Protein AF-A0A9Q9AHB5-F1 (afdb_monomer_lite)

Sequence (328 aa):
MQQDSLGSSSFWYQYLRTAPRYGHGHHPENLTVADDITMAKAKGTSIETEFNELRGQREEEWTTGISMLRSFGWDVSTYTMEQYLWARTVLECRSFYSSTLAKAINDINVDYQYLVDPIGPLDNMDLILFPVLEFRNCDNRAIATYTPRKSSFTLTLDGSLEPGQEIRFSYSVDETDMTHFPNRQALVEYGFAMQTPDCIEVPLPISDAQYPAFHSSQVYFGNPYETSANQAQKAVSIRLCSHREGFPSMDAPFQLFHRDLVARVAFEVASPCEKARLRTDPVVRRNNQCFDATIARLREICTSTLNRLRADDAIDSKIDNRAQLYIS

Foldseek 3Di:
DVLVVCAPVRPCNVLVVPADDDPPVPHLCLFAQNDPVVLVVCPLAVLVVLNVVSVVVLVVCVVVVVVVCVVVVHDCVVPDSSVSSNVVLCQQLQWDFLLLCVLVLVLDDPVCSCQNDPPDASVPHDTDHDRPRRPAAADLPWDWDWDDHNPDIDIDTPDDDDPPDGDHAHPDQDPQNSRDDEQSCCCNNGNDGDPDHQKHKGFFPDDPPVPPPPVDDDPDPPRSRDDPVVVVRLLGIFIDGPDDPDDPDDDPLCSRHDPNVLLVLLCVQDDPVRVVVCNVPVPPDDDPNSVVSSSVVVVVRVVVSVVSVVVVVVVVVVVVVVVVVVVD

Radius of gyration: 23.09 Å; chains: 1; bounding box: 60×53×65 Å

pLDDT: mean 71.76, std 16.28, range [28.95, 97.44]

Organism: NCBI:txid215465

InterPro domains:
  IPR046341 SET domain superfamily [SSF82199] (5-194)
  IPR050600 SETD3/SETD6 methyltransferase [PTHR13271] (1-228)

Secondary structure (DSSP, 8-state):
-HHHHTGGGSTTHHHHTTSPPTTSSS-GGGGTS--HHHHHHHTTSHHHHHHHHHHHHHHHHHHHHHHHHHHTT---TT--HHHHHHHHHHHHHH-EEGGGGGGGGGGS-GGGGGGTS-SS-GGGPPEE--TTTTS-EE-TT--EEEEEETTEEEEEESS---TTPPPEE---S-SSSTT---HHHHHHHHS---SS-SEEEEE----GGG-TTSS-S--S---TTS-HHHHHHHTTEEEEES------S--TTTTTB-HHHHHHHHHHH--HHHHHHHHH-TTSPPPHHHHHHHHHHHHHHHHHHHHHHHHHHHHHHHHHHHHTTS--

Structure (mmCIF, N/CA/C/O backbone):
data_AF-A0A9Q9AHB5-F1
#
_entry.id   AF-A0A9Q9AHB5-F1
#
loop_
_atom_site.group_PDB
_atom_site.id
_atom_site.type_symbol
_atom_site.label_atom_id
_atom_site.label_alt_id
_atom_site.label_comp_id
_atom_site.label_asym_id
_atom_site.label_entity_id
_atom_site.label_seq_id
_atom_site.pdbx_PDB_ins_code
_atom_site.Cartn_x
_atom_site.Cartn_y
_atom_site.Cartn_z
_atom_site.occupancy
_atom_site.B_iso_or_equiv
_atom_site.auth_seq_id
_atom_site.auth_comp_id
_atom_site.auth_asym_id
_atom_site.auth_atom_id
_atom_site.pdbx_PDB_model_num
ATOM 1 N N . MET A 1 1 ? -7.005 5.762 15.991 1.00 81.44 1 MET A N 1
ATOM 2 C CA . MET A 1 1 ? -6.523 6.361 17.257 1.00 81.44 1 MET A CA 1
ATOM 3 C C . MET A 1 1 ? -7.654 6.680 18.226 1.00 81.44 1 MET A C 1
ATOM 5 O O . MET A 1 1 ? -7.817 5.927 19.169 1.00 81.44 1 MET A O 1
ATOM 9 N N . GLN A 1 2 ? -8.478 7.714 17.991 1.00 85.94 2 GLN A N 1
ATOM 10 C CA . GLN A 1 2 ? -9.507 8.152 18.953 1.00 85.94 2 GLN A CA 1
ATOM 11 C C . GLN A 1 2 ? -10.420 7.016 19.444 1.00 85.94 2 GLN A C 1
ATOM 13 O O . GLN A 1 2 ? -10.651 6.881 20.640 1.00 85.94 2 GLN A O 1
ATOM 18 N N . GLN A 1 3 ? -10.909 6.175 18.528 1.00 88.44 3 GLN A N 1
ATOM 19 C CA . GLN A 1 3 ? -11.804 5.066 18.873 1.00 88.44 3 GLN A CA 1
ATOM 20 C C . GLN A 1 3 ? -11.157 4.014 19.788 1.00 88.44 3 GLN A C 1
ATOM 22 O O . GLN A 1 3 ? -11.878 3.368 20.541 1.00 88.44 3 GLN A O 1
ATOM 27 N N . ASP A 1 4 ? -9.831 3.850 19.748 1.00 83.69 4 ASP A N 1
ATOM 28 C CA . ASP A 1 4 ? -9.095 2.963 20.661 1.00 83.69 4 ASP A CA 1
ATOM 29 C C . ASP A 1 4 ? -8.891 3.638 22.026 1.00 83.69 4 ASP A C 1
ATOM 31 O O . ASP A 1 4 ? -9.157 3.027 23.060 1.00 83.69 4 ASP A O 1
ATOM 35 N N . SER A 1 5 ? -8.568 4.939 22.039 1.00 85.19 5 SER A N 1
ATOM 36 C CA . SER A 1 5 ? -8.422 5.737 23.268 1.00 85.19 5 SER A CA 1
ATOM 37 C C . SER A 1 5 ? -9.701 5.803 24.113 1.00 85.19 5 SER A C 1
ATOM 39 O O . SER A 1 5 ? -9.629 5.949 25.330 1.00 85.19 5 SER A O 1
ATOM 41 N N . LEU A 1 6 ? -10.878 5.675 23.490 1.00 88.56 6 LEU A N 1
ATOM 42 C CA . LEU A 1 6 ? -12.165 5.614 24.193 1.00 88.56 6 LEU A CA 1
ATOM 43 C C . LEU A 1 6 ? -12.364 4.314 24.996 1.00 88.56 6 LEU A C 1
ATOM 45 O O . LEU A 1 6 ? -13.275 4.245 25.826 1.00 88.56 6 LEU A O 1
ATOM 49 N N . GLY A 1 7 ? -11.547 3.280 24.768 1.00 89.38 7 GLY A N 1
ATOM 50 C CA . GLY A 1 7 ? -11.636 2.010 25.482 1.00 89.38 7 GLY A CA 1
ATOM 51 C C . GLY A 1 7 ? -13.038 1.402 25.409 1.00 89.38 7 GLY A C 1
ATOM 52 O O . GLY A 1 7 ? -13.680 1.421 24.359 1.00 89.38 7 GLY A O 1
ATOM 53 N N . SER A 1 8 ? -13.541 0.883 26.533 1.00 94.38 8 SER A N 1
ATOM 54 C CA . SER A 1 8 ? -14.856 0.224 26.604 1.00 94.38 8 SER A CA 1
ATOM 55 C C . SER A 1 8 ? -16.049 1.134 26.300 1.00 94.38 8 SER A C 1
ATOM 57 O O . SER A 1 8 ? -17.154 0.630 26.126 1.00 94.38 8 SER A O 1
ATOM 59 N N . SER A 1 9 ? -15.843 2.451 26.232 1.00 95.00 9 SER A N 1
ATOM 60 C CA . SER A 1 9 ? -16.870 3.421 25.833 1.00 95.00 9 SER A CA 1
ATOM 61 C C . SER A 1 9 ? -17.010 3.545 24.313 1.00 95.00 9 SER A C 1
ATOM 63 O O . SER A 1 9 ? -17.958 4.158 23.830 1.00 95.00 9 SER A O 1
ATOM 65 N N . SER A 1 10 ? -16.070 2.989 23.546 1.00 93.50 10 SER A N 1
ATOM 66 C CA . SER A 1 10 ? -16.136 2.957 22.088 1.00 93.50 10 SER A CA 1
ATOM 67 C C . SER A 1 10 ? -17.200 1.974 21.613 1.00 93.50 10 SER A C 1
ATOM 69 O O . SER A 1 10 ? -17.203 0.809 22.014 1.00 93.50 10 SER A O 1
ATOM 71 N N . PHE A 1 11 ? -18.048 2.405 20.678 1.00 94.56 11 PHE A N 1
ATOM 72 C CA . PHE A 1 11 ? -18.947 1.494 19.963 1.00 94.56 11 PHE A CA 1
ATOM 73 C C . PHE A 1 11 ? -18.162 0.358 19.280 1.00 94.56 11 PHE A C 1
ATOM 75 O O . PHE A 1 11 ? -18.586 -0.796 19.282 1.00 94.56 11 PHE A O 1
ATOM 82 N N . TRP A 1 12 ? -16.963 0.667 18.776 1.00 92.88 12 TRP A N 1
ATOM 83 C CA . TRP A 1 12 ? -16.084 -0.273 18.081 1.00 92.88 12 TRP A CA 1
ATOM 84 C C . TRP A 1 12 ? -15.142 -1.044 19.010 1.00 92.88 12 TRP A C 1
ATOM 86 O O . TRP A 1 12 ? -14.260 -1.750 18.525 1.00 92.88 12 TRP A O 1
ATOM 96 N N . TYR A 1 13 ? -15.306 -0.947 20.335 1.00 92.06 13 TYR A N 1
ATOM 97 C CA . TYR A 1 13 ? -14.354 -1.509 21.297 1.00 92.06 13 TYR A CA 1
ATOM 98 C C . TYR A 1 13 ? -14.055 -2.992 21.055 1.00 92.06 13 TYR A C 1
ATOM 100 O O . TYR A 1 13 ? -12.894 -3.395 21.037 1.00 92.06 13 TYR A O 1
ATOM 108 N N . GLN A 1 14 ? -15.086 -3.813 20.827 1.00 92.31 14 GLN A N 1
ATOM 109 C CA . GLN A 1 14 ? -14.887 -5.251 20.615 1.00 92.31 14 GLN A CA 1
ATOM 110 C C . GLN A 1 14 ? -14.129 -5.545 19.320 1.00 92.31 14 GLN A C 1
ATOM 112 O O . GLN A 1 14 ? -13.259 -6.409 19.314 1.00 92.31 14 GLN A O 1
ATOM 117 N N . TYR A 1 15 ? -14.405 -4.791 18.256 1.00 90.81 15 TYR A N 1
ATOM 118 C CA . TYR A 1 15 ? -13.670 -4.905 17.001 1.00 90.81 15 TYR A CA 1
ATOM 119 C C . TYR A 1 15 ? -12.199 -4.510 17.188 1.00 90.81 15 TYR A C 1
ATOM 121 O O . TYR A 1 15 ? -11.301 -5.290 16.885 1.00 90.81 15 TYR A O 1
ATOM 129 N N . LEU A 1 16 ? -11.926 -3.354 17.791 1.00 88.88 16 LEU A N 1
ATOM 130 C CA . LEU A 1 16 ? -10.554 -2.866 17.974 1.00 88.88 16 LEU A CA 1
ATOM 131 C C . LEU A 1 16 ? -9.691 -3.800 18.831 1.00 88.88 16 LEU A C 1
ATOM 133 O O . LEU A 1 16 ? -8.482 -3.878 18.639 1.00 88.88 16 LEU A O 1
ATOM 137 N N . ARG A 1 17 ? -10.299 -4.577 19.735 1.00 88.25 17 ARG A N 1
ATOM 138 C CA . ARG A 1 17 ? -9.588 -5.603 20.514 1.00 88.25 17 ARG A CA 1
ATOM 139 C C . ARG A 1 17 ? -9.064 -6.777 19.692 1.00 88.25 17 ARG A C 1
ATOM 141 O O . ARG A 1 17 ? -8.192 -7.486 20.188 1.00 88.25 17 ARG A O 1
ATOM 148 N N . THR A 1 18 ? -9.610 -6.990 18.502 1.00 86.94 18 THR A N 1
ATOM 149 C CA . THR A 1 18 ? -9.202 -8.059 17.581 1.00 86.94 18 THR A CA 1
ATOM 150 C C . THR A 1 18 ? -8.167 -7.592 16.556 1.00 86.94 18 THR A C 1
ATOM 152 O O . THR A 1 18 ? -7.560 -8.419 15.878 1.00 86.94 18 THR A O 1
ATOM 155 N N . ALA A 1 19 ? -7.923 -6.280 16.458 1.00 84.06 19 ALA A N 1
ATOM 156 C CA . ALA A 1 19 ? -6.807 -5.760 15.682 1.00 84.06 19 ALA A CA 1
ATOM 157 C C . ALA A 1 19 ? -5.461 -6.157 16.330 1.00 84.06 19 ALA A C 1
ATOM 159 O O . ALA A 1 19 ? -5.389 -6.319 17.555 1.00 84.06 19 ALA A O 1
ATOM 160 N N . PRO A 1 20 ? -4.384 -6.296 15.533 1.00 79.12 20 PRO A N 1
ATOM 161 C CA . PRO A 1 20 ? -3.036 -6.512 16.050 1.00 79.12 20 PRO A CA 1
ATOM 162 C C . PRO A 1 20 ? -2.697 -5.427 17.076 1.00 79.12 20 PRO A C 1
ATOM 164 O O . PRO A 1 20 ? -3.022 -4.263 16.858 1.00 79.12 20 PRO A O 1
ATOM 167 N N . ARG A 1 21 ? -2.097 -5.789 18.213 1.00 72.31 21 ARG A N 1
ATOM 168 C CA . ARG A 1 21 ? -1.794 -4.839 19.297 1.00 72.31 21 ARG A CA 1
ATOM 169 C C . ARG A 1 21 ? -0.395 -4.258 19.156 1.00 72.31 21 ARG A C 1
ATOM 171 O O . ARG A 1 21 ? 0.535 -4.979 18.814 1.00 72.31 21 ARG A O 1
ATOM 178 N N . TYR A 1 22 ? -0.249 -2.983 19.512 1.00 66.12 22 TYR A N 1
ATOM 179 C CA . TYR A 1 22 ? 1.061 -2.365 19.695 1.00 66.12 22 TYR A CA 1
ATOM 180 C C . TYR A 1 22 ? 1.771 -2.902 20.948 1.00 66.12 22 TYR A C 1
ATOM 182 O O . TYR A 1 22 ? 1.118 -3.249 21.932 1.00 66.12 22 TYR A O 1
ATOM 190 N N . GLY A 1 23 ? 3.101 -3.043 20.886 1.00 51.47 23 GLY A N 1
ATOM 191 C CA . GLY A 1 23 ? 3.951 -3.388 22.036 1.00 51.47 23 GLY A CA 1
ATOM 192 C C . GLY A 1 23 ? 4.068 -4.868 22.449 1.00 51.47 23 GLY A C 1
ATOM 193 O O . GLY A 1 23 ? 4.773 -5.158 23.413 1.00 51.47 23 GLY A O 1
ATOM 194 N N . HIS A 1 24 ? 3.443 -5.831 21.757 1.00 49.94 24 HIS A N 1
ATOM 195 C CA . HIS A 1 24 ? 3.507 -7.262 22.125 1.00 49.94 24 HIS A CA 1
ATOM 196 C C . HIS A 1 24 ? 4.451 -8.102 21.247 1.00 49.94 24 HIS A C 1
ATOM 198 O O . HIS A 1 24 ? 4.054 -9.147 20.738 1.00 49.94 24 HIS A O 1
ATOM 204 N N . GLY A 1 25 ? 5.699 -7.653 21.050 1.00 42.56 25 GLY A N 1
ATOM 205 C CA . GLY A 1 25 ? 6.769 -8.415 20.369 1.00 42.56 25 GLY A CA 1
ATOM 206 C C . GLY A 1 25 ? 6.549 -8.697 18.873 1.00 42.56 25 GLY A C 1
ATOM 207 O O . GLY A 1 25 ? 7.468 -9.103 18.172 1.00 42.56 25 GLY A O 1
ATOM 208 N N . HIS A 1 26 ? 5.345 -8.434 18.378 1.00 44.09 26 HIS A N 1
ATOM 209 C CA . HIS A 1 26 ? 4.973 -8.336 16.979 1.00 44.09 26 HIS A CA 1
ATOM 210 C C . HIS A 1 26 ? 4.725 -6.856 16.710 1.00 44.09 26 HIS A C 1
ATOM 212 O O . HIS A 1 26 ? 3.619 -6.351 16.881 1.00 44.09 26 HIS A O 1
ATOM 218 N N . HIS A 1 27 ? 5.811 -6.145 16.432 1.00 46.53 27 HIS A N 1
ATOM 219 C CA . HIS A 1 27 ? 5.840 -4.714 16.168 1.00 46.53 27 HIS A CA 1
ATOM 220 C C . HIS A 1 27 ? 4.821 -4.357 15.066 1.00 46.53 27 HIS A C 1
ATOM 222 O O . HIS A 1 27 ? 4.991 -4.803 13.935 1.00 46.53 27 HIS A O 1
ATOM 228 N N . PRO A 1 28 ? 3.750 -3.583 15.346 1.00 46.38 28 PRO A N 1
ATOM 229 C CA . PRO A 1 28 ? 2.821 -3.131 14.304 1.00 46.38 28 PRO A CA 1
ATOM 230 C C . PRO A 1 28 ? 3.473 -2.161 13.326 1.00 46.38 28 PRO A C 1
ATOM 232 O O . PRO A 1 28 ? 2.987 -2.002 12.214 1.00 46.38 28 PRO A O 1
ATOM 235 N N . GLU A 1 29 ? 4.576 -1.538 13.738 1.00 46.69 29 GLU A N 1
ATOM 236 C CA . GLU A 1 29 ? 5.458 -0.793 12.853 1.00 46.69 29 GLU A CA 1
ATOM 237 C C . GLU A 1 29 ? 5.925 -1.673 11.680 1.00 46.69 29 GLU A C 1
ATOM 239 O O . GLU A 1 29 ? 5.850 -1.201 10.556 1.00 46.69 29 GLU A O 1
ATOM 244 N N . ASN A 1 30 ? 6.150 -2.984 11.855 1.00 50.59 30 ASN A N 1
ATOM 245 C CA . ASN A 1 30 ? 6.602 -3.894 10.786 1.00 50.59 30 ASN A CA 1
ATOM 246 C C . ASN A 1 30 ? 5.653 -4.052 9.590 1.00 50.59 30 ASN A C 1
ATOM 248 O O . ASN A 1 30 ? 6.057 -4.604 8.569 1.00 50.59 30 ASN A O 1
ATOM 252 N N . LEU A 1 31 ? 4.394 -3.635 9.705 1.00 51.03 31 LEU A N 1
ATOM 253 C CA . LEU A 1 31 ? 3.422 -3.798 8.624 1.00 51.03 31 LEU A CA 1
ATOM 254 C C . LEU A 1 31 ? 3.489 -2.659 7.588 1.00 51.03 31 LEU A C 1
ATOM 256 O O . LEU A 1 31 ? 3.047 -2.866 6.465 1.00 51.03 31 LEU A O 1
ATOM 260 N N . THR A 1 32 ? 4.077 -1.500 7.930 1.00 53.50 32 THR A N 1
ATOM 261 C CA . THR A 1 32 ? 4.276 -0.361 6.997 1.00 53.50 32 THR A CA 1
ATOM 262 C C . THR A 1 32 ? 5.596 0.408 7.189 1.00 53.50 32 THR A C 1
ATOM 264 O O . THR A 1 32 ? 5.967 1.226 6.357 1.00 53.50 32 THR A O 1
ATOM 267 N N . VAL A 1 33 ? 6.327 0.180 8.281 1.00 58.94 33 VAL A N 1
ATOM 268 C CA . VAL A 1 33 ? 7.667 0.716 8.565 1.00 58.94 33 VAL A CA 1
ATOM 269 C C . VAL A 1 33 ? 8.556 -0.472 8.918 1.00 58.94 33 VAL A C 1
ATOM 271 O O . VAL A 1 33 ? 8.500 -1.006 10.021 1.00 58.94 33 VAL A O 1
ATOM 274 N N . ALA A 1 34 ? 9.348 -0.929 7.954 1.00 64.44 34 ALA A N 1
ATOM 275 C CA . ALA A 1 34 ? 10.217 -2.086 8.130 1.00 64.44 34 ALA A CA 1
ATOM 276 C C . ALA A 1 34 ? 11.060 -2.006 9.416 1.00 64.44 34 ALA A C 1
ATOM 278 O O . ALA A 1 34 ? 11.654 -0.967 9.716 1.00 64.44 34 ALA A O 1
ATOM 279 N N . ASP A 1 35 ? 11.139 -3.124 10.148 1.00 70.94 35 ASP A N 1
ATOM 280 C CA . ASP A 1 35 ? 12.100 -3.260 11.243 1.00 70.94 35 ASP A CA 1
ATOM 281 C C . ASP A 1 35 ? 13.542 -3.192 10.731 1.00 70.94 35 ASP A C 1
ATOM 283 O O . ASP A 1 35 ? 13.817 -3.313 9.535 1.00 70.94 35 ASP A O 1
ATOM 287 N N . ASP A 1 36 ? 14.489 -3.040 11.656 1.00 71.62 36 ASP A N 1
ATOM 288 C CA . ASP A 1 36 ? 15.915 -2.949 11.338 1.00 71.62 36 ASP A CA 1
ATOM 289 C C . ASP A 1 36 ? 16.413 -4.142 10.506 1.00 71.62 36 ASP A C 1
ATOM 291 O O . ASP A 1 36 ? 17.275 -3.982 9.643 1.00 71.62 36 ASP A O 1
ATOM 295 N N . ILE A 1 37 ? 15.859 -5.341 10.729 1.00 73.06 37 ILE A N 1
ATOM 296 C CA . ILE A 1 37 ? 16.225 -6.556 9.987 1.00 73.06 37 ILE A CA 1
ATOM 297 C C . ILE A 1 37 ? 15.729 -6.463 8.541 1.00 73.06 37 ILE A C 1
ATOM 299 O O . ILE A 1 37 ? 16.467 -6.771 7.603 1.00 73.06 37 ILE A O 1
ATOM 303 N N . THR A 1 38 ? 14.483 -6.049 8.351 1.00 74.50 38 THR A N 1
ATOM 304 C CA . THR A 1 38 ? 13.849 -5.887 7.043 1.00 74.50 38 THR A CA 1
ATOM 305 C C . THR A 1 38 ? 14.507 -4.749 6.276 1.00 74.50 38 THR A C 1
ATOM 307 O O . THR A 1 38 ? 14.843 -4.930 5.109 1.00 74.50 38 THR A O 1
ATOM 310 N N . MET A 1 39 ? 14.802 -3.626 6.933 1.00 76.75 39 MET A N 1
ATOM 311 C CA . MET A 1 39 ? 15.554 -2.516 6.347 1.00 76.75 39 MET A CA 1
ATOM 312 C C . MET A 1 39 ? 16.972 -2.925 5.956 1.00 76.75 39 MET A C 1
ATOM 314 O O . MET A 1 39 ? 17.428 -2.579 4.867 1.00 76.75 39 MET A O 1
ATOM 318 N N . ALA A 1 40 ? 17.663 -3.706 6.791 1.00 76.69 40 ALA A N 1
ATOM 319 C CA . ALA A 1 40 ? 18.988 -4.219 6.456 1.00 76.69 40 ALA A CA 1
ATOM 320 C C . ALA A 1 40 ? 18.960 -5.094 5.194 1.00 76.69 40 ALA A C 1
ATOM 322 O O . ALA A 1 40 ? 19.849 -4.959 4.358 1.00 76.69 40 ALA A O 1
ATOM 323 N N . LYS A 1 41 ? 17.924 -5.929 5.031 1.00 77.38 41 LYS A N 1
ATOM 324 C CA . LYS A 1 41 ? 17.712 -6.760 3.831 1.00 77.38 41 LYS A CA 1
ATOM 325 C C . LYS A 1 41 ? 17.231 -5.972 2.613 1.00 77.38 41 LYS A C 1
ATOM 327 O O . LYS A 1 41 ? 17.481 -6.378 1.486 1.00 77.38 41 LYS A O 1
ATOM 332 N N . ALA A 1 42 ? 16.510 -4.875 2.821 1.00 78.00 42 ALA A N 1
ATOM 333 C CA . ALA A 1 42 ? 16.030 -4.016 1.743 1.00 78.00 42 ALA A CA 1
ATOM 334 C C . ALA A 1 42 ? 17.132 -3.100 1.190 1.00 78.00 42 ALA A C 1
ATOM 336 O O . ALA A 1 42 ? 16.950 -2.504 0.126 1.00 78.00 42 ALA A O 1
ATOM 337 N N . LYS A 1 43 ? 18.260 -2.976 1.894 1.00 77.94 43 LYS A N 1
ATOM 338 C CA . LYS A 1 43 ? 19.340 -2.051 1.568 1.00 77.94 43 LYS A CA 1
ATOM 339 C C . LYS A 1 43 ? 19.851 -2.217 0.133 1.00 77.94 43 LYS A C 1
ATOM 341 O O . LYS A 1 43 ? 20.148 -3.321 -0.306 1.00 77.94 43 LYS A O 1
ATOM 346 N N . GLY A 1 44 ? 19.977 -1.108 -0.593 1.00 70.06 44 GLY A N 1
ATOM 347 C CA . GLY A 1 44 ? 20.406 -1.072 -1.998 1.00 70.06 44 GLY A CA 1
ATOM 348 C C . GLY A 1 44 ? 19.304 -1.416 -3.009 1.00 70.06 44 GLY A C 1
ATOM 349 O O . GLY A 1 44 ? 19.465 -1.193 -4.212 1.00 70.06 44 GLY A O 1
ATOM 350 N N . THR A 1 45 ? 18.148 -1.897 -2.548 1.00 74.81 45 THR A N 1
ATOM 351 C CA . THR A 1 45 ? 16.984 -2.161 -3.403 1.00 74.81 45 THR A CA 1
ATOM 352 C C . THR A 1 45 ? 16.068 -0.936 -3.485 1.00 74.81 45 THR A C 1
ATOM 354 O O . THR A 1 45 ? 16.176 -0.002 -2.694 1.00 74.81 45 THR A O 1
ATOM 357 N N . SER A 1 46 ? 15.115 -0.932 -4.423 1.00 74.88 46 SER A N 1
ATOM 358 C CA . SER A 1 46 ? 14.079 0.114 -4.464 1.00 74.88 46 SER A CA 1
ATOM 359 C C . SER A 1 46 ? 13.180 0.112 -3.221 1.00 74.88 46 SER A C 1
ATOM 361 O O . SER A 1 46 ? 12.627 1.147 -2.869 1.00 74.88 46 SER A O 1
ATOM 363 N N . ILE A 1 47 ? 13.073 -1.031 -2.537 1.00 79.69 47 ILE A N 1
ATOM 364 C CA . ILE A 1 47 ? 12.255 -1.196 -1.334 1.00 79.69 47 ILE A CA 1
ATOM 365 C C . ILE A 1 47 ? 12.794 -0.343 -0.176 1.00 79.69 47 ILE A C 1
ATOM 367 O O . ILE A 1 47 ? 12.008 0.211 0.584 1.00 79.69 47 ILE A O 1
ATOM 371 N N . GLU A 1 48 ? 14.118 -0.174 -0.055 1.00 82.56 48 GLU A N 1
ATOM 372 C CA . GLU A 1 48 ? 14.707 0.723 0.955 1.00 82.56 48 GLU A CA 1
ATOM 373 C C . GLU A 1 48 ? 14.254 2.170 0.742 1.00 82.56 48 GLU A C 1
ATOM 375 O O . GLU A 1 48 ? 13.881 2.850 1.698 1.00 82.56 48 GLU A O 1
ATOM 380 N N . THR A 1 49 ? 14.281 2.651 -0.505 1.00 81.50 49 THR A N 1
ATOM 381 C CA . THR A 1 49 ? 13.820 4.005 -0.838 1.00 81.50 49 THR A CA 1
ATOM 382 C C . THR A 1 49 ? 12.354 4.181 -0.466 1.00 81.50 49 THR A C 1
ATOM 384 O O . THR A 1 49 ? 12.017 5.148 0.209 1.00 81.50 49 THR A O 1
ATOM 387 N N . GLU A 1 50 ? 11.511 3.213 -0.813 1.00 80.31 50 GLU A N 1
ATOM 388 C CA . GLU A 1 50 ? 10.075 3.258 -0.531 1.00 80.31 50 GLU A CA 1
ATOM 389 C C . GLU A 1 50 ? 9.769 3.257 0.963 1.00 80.31 50 GLU A C 1
ATOM 391 O O . GLU A 1 50 ? 8.949 4.052 1.412 1.00 80.31 50 GLU A O 1
ATOM 396 N N . PHE A 1 51 ? 10.452 2.429 1.760 1.00 82.81 51 PHE A N 1
ATOM 397 C CA . PHE A 1 51 ? 10.277 2.458 3.213 1.00 82.81 51 PHE A CA 1
ATOM 398 C C . PHE A 1 51 ? 10.688 3.803 3.817 1.00 82.81 51 PHE A C 1
ATOM 400 O O . PHE A 1 51 ? 10.009 4.306 4.714 1.00 82.81 51 PHE A O 1
ATOM 407 N N . ASN A 1 52 ? 11.774 4.403 3.325 1.00 83.38 52 ASN A N 1
ATOM 408 C CA . ASN A 1 52 ? 12.225 5.710 3.796 1.00 83.38 52 ASN A CA 1
ATOM 409 C C . ASN A 1 52 ? 11.247 6.831 3.411 1.00 83.38 52 ASN A C 1
ATOM 411 O O . ASN A 1 52 ? 10.929 7.675 4.250 1.00 83.38 52 ASN A O 1
ATOM 415 N N . GLU A 1 53 ? 10.752 6.833 2.173 1.00 83.88 53 GLU A N 1
ATOM 416 C CA . GLU A 1 53 ? 9.746 7.789 1.695 1.00 83.88 53 GLU A CA 1
ATOM 417 C C . GLU A 1 53 ? 8.440 7.653 2.478 1.00 83.88 53 GLU A C 1
ATOM 419 O O . GLU A 1 53 ? 7.925 8.645 2.994 1.00 83.88 53 GLU A O 1
ATOM 424 N N . LEU A 1 54 ? 7.958 6.420 2.648 1.00 82.50 54 LEU A N 1
ATOM 425 C CA . LEU A 1 54 ? 6.748 6.122 3.402 1.00 82.50 54 LEU A CA 1
ATOM 426 C C . LEU A 1 54 ? 6.881 6.596 4.849 1.00 82.50 54 LEU A C 1
ATOM 428 O O . LEU A 1 54 ? 5.997 7.282 5.356 1.00 82.50 54 LEU A O 1
ATOM 432 N N . ARG A 1 55 ? 8.011 6.314 5.505 1.00 83.38 55 ARG A N 1
ATOM 433 C CA . ARG A 1 55 ? 8.285 6.807 6.858 1.00 83.38 55 ARG A CA 1
ATOM 434 C C . ARG A 1 55 ? 8.239 8.334 6.929 1.00 83.38 55 ARG A C 1
ATOM 436 O O . ARG A 1 55 ? 7.561 8.868 7.805 1.00 83.38 55 ARG A O 1
ATOM 443 N N . GLY A 1 56 ? 8.916 9.024 6.012 1.00 85.81 56 GLY A N 1
ATOM 444 C CA . GLY A 1 56 ? 8.912 10.488 5.955 1.00 85.81 56 GLY A CA 1
ATOM 445 C C . GLY A 1 56 ? 7.502 11.055 5.780 1.00 85.81 56 GLY A C 1
ATOM 446 O O . GLY A 1 56 ? 7.095 11.941 6.532 1.00 85.81 56 GLY A O 1
ATOM 447 N N . GLN A 1 57 ? 6.721 10.476 4.864 1.00 85.88 57 GLN A N 1
ATOM 448 C CA . GLN A 1 57 ? 5.321 10.842 4.651 1.00 85.88 57 GLN A CA 1
ATOM 449 C C . GLN A 1 57 ? 4.487 10.656 5.927 1.00 85.88 57 GLN A C 1
ATOM 451 O O . GLN A 1 57 ? 3.731 11.551 6.303 1.00 85.88 57 GLN A O 1
ATOM 456 N N . ARG A 1 58 ? 4.634 9.530 6.637 1.00 86.50 58 ARG A N 1
ATOM 457 C CA . ARG A 1 58 ? 3.905 9.289 7.896 1.00 86.50 58 ARG A CA 1
ATOM 458 C C . ARG A 1 58 ? 4.264 10.294 8.979 1.00 86.50 58 ARG A C 1
ATOM 460 O O . ARG A 1 58 ? 3.379 10.749 9.704 1.00 86.50 58 ARG A O 1
ATOM 467 N N . GLU A 1 59 ? 5.540 10.641 9.092 1.00 89.38 59 GLU A N 1
ATOM 468 C CA . GLU A 1 59 ? 6.010 11.632 10.058 1.00 89.38 59 GLU A CA 1
ATOM 469 C C . GLU A 1 59 ? 5.428 13.028 9.766 1.00 89.38 59 GLU A C 1
ATOM 471 O O . GLU A 1 59 ? 4.997 13.736 10.689 1.00 89.38 59 GLU A O 1
ATOM 476 N N . GLU A 1 60 ? 5.342 13.402 8.489 1.00 91.56 60 GLU A N 1
ATOM 477 C CA . GLU A 1 60 ? 4.724 14.649 8.034 1.00 91.56 60 GLU A CA 1
ATOM 478 C C . GLU A 1 60 ? 3.205 14.672 8.265 1.00 91.56 60 GLU A C 1
ATOM 480 O O . GLU A 1 60 ? 2.683 15.634 8.840 1.00 91.56 60 GLU A O 1
ATOM 485 N N . GLU A 1 61 ? 2.495 13.610 7.874 1.00 90.75 61 GLU A N 1
ATOM 486 C CA . GLU A 1 61 ? 1.047 13.460 8.067 1.00 90.75 61 GLU A CA 1
ATOM 487 C C . GLU A 1 61 ? 0.670 13.554 9.550 1.00 90.75 61 GLU A C 1
ATOM 489 O O . GLU A 1 61 ? -0.247 14.296 9.916 1.00 90.75 61 GLU A O 1
ATOM 494 N N . TRP A 1 62 ? 1.409 12.858 10.418 1.00 93.06 62 TRP A N 1
ATOM 495 C CA . TRP A 1 62 ? 1.246 12.940 11.868 1.00 93.06 62 TRP A CA 1
ATOM 496 C C . TRP A 1 62 ? 1.406 14.373 12.373 1.00 93.06 62 TRP A C 1
ATOM 498 O O . TRP A 1 62 ? 0.545 14.895 13.086 1.00 93.06 62 TRP A O 1
ATOM 508 N N . THR A 1 63 ? 2.513 15.018 12.002 1.00 95.56 63 THR A N 1
ATOM 509 C CA . THR A 1 63 ? 2.854 16.360 12.482 1.00 95.56 63 THR A CA 1
ATOM 510 C C . THR A 1 63 ? 1.792 17.372 12.057 1.00 95.56 63 THR A C 1
ATOM 512 O O . THR A 1 63 ? 1.308 18.156 12.881 1.00 95.56 63 THR A O 1
ATOM 515 N N . THR A 1 64 ? 1.373 17.303 10.793 1.00 95.81 64 THR A N 1
ATOM 516 C CA . THR A 1 64 ? 0.322 18.144 10.215 1.00 95.81 64 THR A CA 1
ATOM 517 C C . THR A 1 64 ? -1.028 17.890 10.882 1.00 95.81 64 THR A C 1
ATOM 519 O O . THR A 1 64 ? -1.672 18.834 11.350 1.00 95.81 64 THR A O 1
ATOM 522 N N . GLY A 1 65 ? -1.443 16.627 11.000 1.00 94.62 65 GLY A N 1
ATOM 523 C CA . GLY A 1 65 ? -2.723 16.245 11.597 1.00 94.62 65 GLY A CA 1
ATOM 524 C C . GLY A 1 65 ? -2.837 16.665 13.061 1.00 94.62 65 GLY A C 1
ATOM 525 O O . GLY A 1 65 ? -3.840 17.249 13.470 1.00 94.62 65 GLY A O 1
ATOM 526 N N . ILE A 1 66 ? -1.782 16.459 13.852 1.00 96.25 66 ILE A N 1
ATOM 527 C CA . ILE A 1 66 ? -1.740 16.879 15.257 1.00 96.25 66 ILE A CA 1
ATOM 528 C C . ILE A 1 66 ? -1.766 18.402 15.398 1.00 96.25 66 ILE A C 1
ATOM 530 O O . ILE A 1 66 ? -2.457 18.921 16.279 1.00 96.25 66 ILE A O 1
ATOM 534 N N . SER A 1 67 ? -1.046 19.132 14.543 1.00 97.06 67 SER A N 1
ATOM 535 C CA . SER A 1 67 ? -1.097 20.598 14.525 1.00 97.06 67 SER A CA 1
ATOM 536 C C . SER A 1 67 ? -2.509 21.108 14.219 1.00 97.06 67 SER A C 1
ATOM 538 O O . SER A 1 67 ? -3.015 21.987 14.920 1.00 97.06 67 SER A O 1
ATOM 540 N N . MET A 1 68 ? -3.176 20.499 13.236 1.00 96.56 68 MET A N 1
ATOM 541 C CA . MET A 1 68 ? -4.542 20.839 12.846 1.00 96.56 68 MET A CA 1
ATOM 542 C C . MET A 1 68 ? -5.550 20.545 13.964 1.00 96.56 68 MET A C 1
ATOM 544 O O . MET A 1 68 ? -6.340 21.409 14.322 1.00 96.56 68 MET A O 1
ATOM 548 N N . LEU A 1 69 ? -5.499 19.367 14.588 1.00 95.12 69 LEU A N 1
ATOM 549 C CA . LEU A 1 69 ? -6.393 19.039 15.705 1.00 95.12 69 LEU A CA 1
ATOM 550 C C . LEU A 1 69 ? -6.238 20.030 16.872 1.00 95.12 69 LEU A C 1
ATOM 552 O O . LEU A 1 69 ? -7.237 20.506 17.417 1.00 95.12 69 LEU A O 1
ATOM 556 N N . ARG A 1 70 ? -4.999 20.416 17.210 1.00 96.44 70 ARG A N 1
ATOM 557 C CA . ARG A 1 70 ? -4.747 21.448 18.232 1.00 96.44 70 ARG A CA 1
ATOM 558 C C . ARG A 1 70 ? -5.346 22.798 17.861 1.00 96.44 70 ARG A C 1
ATOM 560 O O . ARG A 1 70 ? -5.876 23.469 18.743 1.00 96.44 70 ARG A O 1
ATOM 567 N N . SER A 1 71 ? -5.266 23.213 16.594 1.00 97.44 71 SER A N 1
ATOM 568 C CA . SER A 1 71 ? -5.813 24.509 16.163 1.00 97.44 71 SER A CA 1
ATOM 569 C C . SER A 1 71 ? -7.342 24.565 16.271 1.00 97.44 71 SER A C 1
ATOM 571 O O . SER A 1 71 ? -7.894 25.636 16.515 1.00 97.44 71 SER A O 1
ATOM 573 N N . PHE A 1 72 ? -8.014 23.412 16.205 1.00 96.94 72 PHE A N 1
ATOM 574 C CA . PHE A 1 72 ? -9.446 23.259 16.483 1.00 96.94 72 PHE A CA 1
ATOM 575 C C . PHE A 1 72 ? -9.782 23.033 17.969 1.00 96.94 72 PHE A C 1
ATOM 577 O O . PHE A 1 72 ? -10.934 22.759 18.301 1.00 96.94 72 PHE A O 1
ATOM 584 N N . GLY A 1 73 ? -8.807 23.146 18.875 1.00 96.44 73 GLY A N 1
ATOM 585 C CA . GLY A 1 73 ? -9.019 23.033 20.321 1.00 96.44 73 GLY A CA 1
ATOM 586 C C . GLY A 1 73 ? -9.157 21.601 20.843 1.00 96.44 73 GLY A C 1
ATOM 587 O O . GLY A 1 73 ? -9.637 21.411 21.960 1.00 96.44 73 GLY A O 1
ATOM 588 N N . TRP A 1 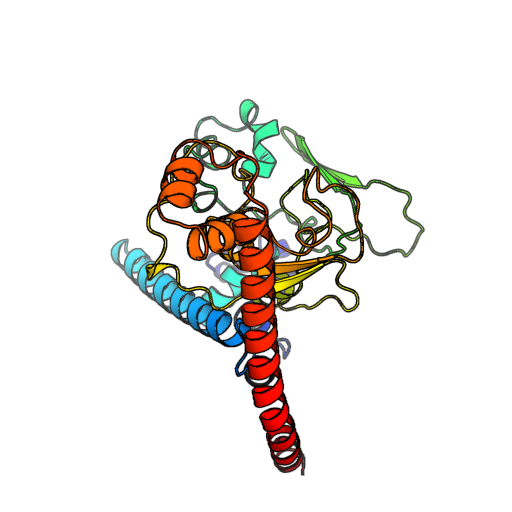74 ? -8.754 20.591 20.067 1.00 95.31 74 TRP A N 1
ATOM 589 C CA . TRP A 1 74 ? -8.758 19.204 20.530 1.00 95.31 74 TRP A CA 1
ATOM 590 C C . TRP A 1 74 ? -7.598 18.951 21.498 1.00 95.31 74 TRP A C 1
ATOM 592 O O . TRP A 1 74 ? -6.466 19.381 21.260 1.00 95.31 74 TRP A O 1
ATOM 602 N N . ASP A 1 75 ? -7.865 18.194 22.565 1.00 92.75 75 ASP A N 1
ATOM 603 C CA . ASP A 1 75 ? -6.811 17.670 23.433 1.00 92.75 75 ASP A CA 1
ATOM 604 C C . ASP A 1 75 ? -6.142 16.459 22.773 1.00 92.75 75 ASP A C 1
ATOM 606 O O . ASP A 1 75 ? -6.707 15.370 22.688 1.00 92.75 75 ASP A O 1
ATOM 610 N N . VAL A 1 76 ? -4.917 16.672 22.302 1.00 93.94 76 VAL A N 1
ATOM 611 C CA . VAL A 1 76 ? -4.084 15.653 21.648 1.00 93.94 76 VAL A CA 1
ATOM 612 C C . VAL A 1 76 ? -2.952 15.155 22.547 1.00 93.94 76 VAL A C 1
ATOM 614 O O . VAL A 1 76 ? -2.057 14.464 22.071 1.00 93.94 76 VAL A O 1
ATOM 617 N N . SER A 1 77 ? -2.938 15.525 23.832 1.00 92.50 77 SER A N 1
ATOM 618 C CA . SER A 1 77 ? -1.844 15.194 24.761 1.00 92.50 77 SER A CA 1
ATOM 619 C C . SER A 1 77 ? -1.632 13.689 24.946 1.00 92.50 77 SER A C 1
ATOM 621 O O . SER A 1 77 ? -0.529 13.249 25.259 1.00 92.50 77 SER A O 1
ATOM 623 N N . THR A 1 78 ? -2.684 12.903 24.722 1.00 89.62 78 THR A N 1
ATOM 624 C CA . THR A 1 78 ? -2.677 11.441 24.842 1.00 89.62 78 THR A CA 1
ATOM 625 C C . THR A 1 78 ? -2.305 10.723 23.547 1.00 89.62 78 THR A C 1
ATOM 627 O O . THR A 1 78 ? -2.141 9.505 23.563 1.00 89.62 78 THR A O 1
ATOM 630 N N . TYR A 1 79 ? -2.187 11.444 22.430 1.00 91.88 79 TYR A N 1
ATOM 631 C CA . TYR A 1 79 ? -1.915 10.855 21.125 1.00 91.88 79 TYR A CA 1
ATOM 632 C C . TYR A 1 79 ? -0.409 10.688 20.923 1.00 91.88 79 TYR A C 1
ATOM 634 O O . TYR A 1 79 ? 0.355 11.644 21.071 1.00 91.88 79 TYR A O 1
ATOM 642 N N . THR A 1 80 ? 0.015 9.493 20.511 1.00 89.75 80 THR A N 1
ATOM 643 C CA . THR A 1 80 ? 1.422 9.195 20.199 1.00 89.75 80 THR A CA 1
ATOM 644 C C . THR A 1 80 ? 1.626 8.835 18.727 1.00 89.75 80 THR A C 1
ATOM 646 O O . THR A 1 80 ? 0.715 8.335 18.066 1.00 89.75 80 THR A O 1
ATOM 649 N N . MET A 1 81 ? 2.848 9.048 18.224 1.00 88.00 81 MET A N 1
ATOM 650 C CA . MET A 1 81 ? 3.244 8.610 16.878 1.00 88.00 81 MET A CA 1
ATOM 651 C C . MET A 1 81 ? 3.038 7.100 16.704 1.00 88.00 81 MET A C 1
ATOM 653 O O . MET A 1 81 ? 2.542 6.657 15.680 1.00 88.00 81 MET A O 1
ATOM 657 N N . GLU A 1 82 ? 3.358 6.304 17.723 1.00 84.19 82 GLU A N 1
ATOM 658 C CA . GLU A 1 82 ? 3.173 4.850 17.688 1.00 84.19 82 GLU A CA 1
ATOM 659 C C . GLU A 1 82 ? 1.698 4.461 17.492 1.00 84.19 82 GLU A C 1
ATOM 661 O O . GLU A 1 82 ? 1.377 3.625 16.649 1.00 84.19 82 GLU A O 1
ATOM 666 N N . GLN A 1 83 ? 0.778 5.117 18.208 1.00 85.31 83 GLN A N 1
ATOM 667 C CA . GLN A 1 83 ? -0.662 4.908 18.026 1.00 85.31 83 GLN A CA 1
ATOM 668 C C . GLN A 1 83 ? -1.142 5.352 16.643 1.00 85.31 83 GLN A C 1
ATOM 670 O O . GLN A 1 83 ? -2.076 4.756 16.100 1.00 85.31 83 GLN A O 1
ATOM 675 N N . TYR A 1 84 ? -0.546 6.410 16.089 1.00 88.88 84 TYR A N 1
ATOM 676 C CA . TYR A 1 84 ? -0.826 6.857 14.730 1.00 88.88 84 TYR A CA 1
ATOM 677 C C . TYR A 1 84 ? -0.386 5.836 13.699 1.00 88.88 84 TYR A C 1
ATOM 679 O O . TYR A 1 84 ? -1.222 5.406 12.907 1.00 88.88 84 TYR A O 1
ATOM 687 N N . LEU A 1 85 ? 0.878 5.414 13.752 1.00 85.06 85 LEU A N 1
ATOM 688 C CA . LEU A 1 85 ? 1.428 4.410 12.851 1.00 85.06 85 LEU A CA 1
ATOM 689 C C . LEU A 1 85 ? 0.587 3.138 12.922 1.00 85.06 85 LEU A C 1
ATOM 691 O O . LEU A 1 85 ? 0.058 2.724 11.901 1.00 85.06 85 LEU A O 1
ATOM 695 N N . TRP A 1 86 ? 0.312 2.617 14.122 1.00 85.12 86 TRP A N 1
ATOM 696 C CA . TRP A 1 86 ? -0.586 1.474 14.304 1.00 85.12 86 TRP A CA 1
ATOM 697 C C . TRP A 1 86 ? -1.961 1.680 13.655 1.00 85.12 86 TRP A C 1
ATOM 699 O O . TRP A 1 86 ? -2.437 0.821 12.914 1.00 85.12 86 TRP A O 1
ATOM 709 N N . ALA A 1 87 ? -2.624 2.805 13.930 1.00 87.06 87 ALA A N 1
ATOM 710 C CA . ALA A 1 87 ? -3.957 3.055 13.394 1.00 87.06 87 ALA A CA 1
ATOM 711 C C . ALA A 1 87 ? -3.939 3.196 11.869 1.00 87.06 87 ALA A C 1
ATOM 713 O O . ALA A 1 87 ? -4.880 2.750 11.214 1.00 87.06 87 ALA A O 1
ATOM 714 N N . ARG A 1 88 ? -2.886 3.807 11.317 1.00 85.81 88 ARG A N 1
ATOM 715 C CA . ARG A 1 88 ? -2.695 3.977 9.880 1.00 85.81 88 ARG A CA 1
ATOM 716 C C . ARG A 1 88 ? -2.455 2.635 9.208 1.00 85.81 88 ARG A C 1
ATOM 718 O O . ARG A 1 88 ? -3.174 2.318 8.275 1.00 85.81 88 ARG A O 1
ATOM 725 N N . THR A 1 89 ? -1.552 1.824 9.744 1.00 80.94 89 THR A N 1
ATOM 726 C CA . THR A 1 89 ? -1.313 0.448 9.308 1.00 80.94 89 THR A CA 1
ATOM 727 C C . THR A 1 89 ? -2.598 -0.377 9.328 1.00 80.94 89 THR A C 1
ATOM 729 O O . THR A 1 89 ? -2.951 -1.004 8.337 1.00 80.94 89 THR A O 1
ATOM 732 N N . VAL A 1 90 ? -3.336 -0.371 10.446 1.00 84.00 90 VAL A N 1
ATOM 733 C CA . VAL A 1 90 ? -4.610 -1.098 10.539 1.00 84.00 90 VAL A CA 1
ATOM 734 C C . VAL A 1 90 ? -5.579 -0.606 9.475 1.00 84.00 90 VAL A C 1
ATOM 736 O O . VAL A 1 90 ? -6.254 -1.429 8.876 1.00 84.00 90 VAL A O 1
ATOM 739 N N . LEU A 1 91 ? -5.658 0.701 9.231 1.00 85.69 91 LEU A N 1
ATOM 740 C CA . LEU A 1 91 ? -6.523 1.237 8.191 1.00 85.69 91 LEU A CA 1
ATOM 74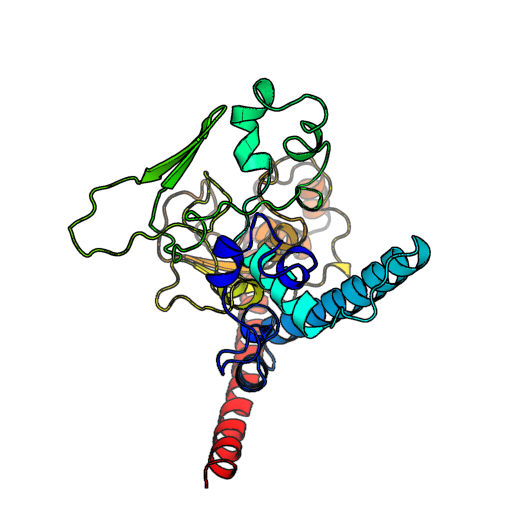1 C C . LEU A 1 91 ? -6.066 0.773 6.803 1.00 85.69 91 LEU A C 1
ATOM 743 O O . LEU A 1 91 ? -6.864 0.219 6.067 1.00 85.69 91 LEU A O 1
ATOM 747 N N . GLU A 1 92 ? -4.799 0.927 6.445 1.00 80.56 92 GLU A N 1
ATOM 748 C CA . GLU A 1 92 ? -4.308 0.624 5.096 1.00 80.56 92 GLU A CA 1
ATOM 749 C C . GLU A 1 92 ? -4.340 -0.865 4.768 1.00 80.56 92 GLU A C 1
ATOM 751 O O . GLU A 1 92 ? -4.877 -1.243 3.734 1.00 80.56 92 GLU A O 1
ATOM 756 N N . CYS A 1 93 ? -3.872 -1.727 5.671 1.00 79.75 93 CYS A N 1
ATOM 757 C CA . CYS A 1 93 ? -3.780 -3.158 5.388 1.00 79.75 93 CYS A CA 1
ATOM 758 C C . CYS A 1 93 ? -5.136 -3.887 5.418 1.00 79.75 93 CYS A C 1
ATOM 760 O O . CYS A 1 93 ? -5.198 -5.077 5.110 1.00 79.75 93 CYS A O 1
ATOM 762 N N . ARG A 1 94 ? -6.200 -3.242 5.914 1.00 82.38 94 ARG A N 1
ATOM 763 C CA . ARG A 1 94 ? -7.493 -3.896 6.203 1.00 82.38 94 ARG A CA 1
ATOM 764 C C . ARG A 1 94 ? -8.706 -3.163 5.657 1.00 82.38 94 ARG A C 1
ATOM 766 O O . ARG A 1 94 ? -9.822 -3.668 5.782 1.00 82.38 94 ARG A O 1
ATOM 773 N N . SER A 1 95 ? -8.514 -1.961 5.129 1.00 84.94 95 SER A N 1
ATOM 774 C CA . SER A 1 95 ? -9.614 -1.184 4.584 1.00 84.94 95 SER A CA 1
ATOM 775 C C . SER A 1 95 ? -9.997 -1.637 3.191 1.00 84.94 95 SER A C 1
ATOM 777 O O . SER A 1 95 ? -9.289 -2.350 2.487 1.00 84.94 95 SER A O 1
ATOM 779 N N . PHE A 1 96 ? -11.175 -1.179 2.820 1.00 80.81 96 PHE A N 1
ATOM 780 C CA . PHE A 1 96 ? -11.717 -1.226 1.490 1.00 80.81 96 PHE A CA 1
ATOM 781 C C . PHE A 1 96 ? -11.873 0.217 1.042 1.00 80.81 96 PHE A C 1
ATOM 783 O O . PHE A 1 96 ? -12.165 1.099 1.856 1.00 80.81 96 PHE A O 1
ATOM 790 N N . TYR A 1 97 ? -11.750 0.455 -0.257 1.00 79.25 97 TYR A N 1
ATOM 791 C CA . TYR A 1 97 ? -12.188 1.726 -0.808 1.00 79.25 97 TYR A CA 1
ATOM 792 C C . TYR A 1 97 ? -13.690 1.875 -0.593 1.00 79.25 97 TYR A C 1
ATOM 794 O O . TYR A 1 97 ? -14.461 0.931 -0.814 1.00 79.25 97 TYR A O 1
ATOM 802 N N . SER A 1 98 ? -14.116 3.063 -0.186 1.00 78.88 98 SER A N 1
ATOM 803 C CA . SER A 1 98 ? -15.525 3.408 -0.018 1.00 78.88 98 SER A CA 1
ATOM 804 C C . SER A 1 98 ? -16.351 3.164 -1.285 1.00 78.88 98 SER A C 1
ATOM 806 O O . SER A 1 98 ? -17.516 2.780 -1.184 1.00 78.88 98 SER A O 1
ATOM 808 N N . SER A 1 99 ? -15.742 3.258 -2.471 1.00 74.81 99 SER A N 1
ATOM 809 C CA . SER A 1 99 ? -16.345 2.892 -3.761 1.00 74.81 99 SER A CA 1
ATOM 810 C C . SER A 1 99 ? -16.820 1.437 -3.843 1.00 74.81 99 SER A C 1
ATOM 812 O O . SER A 1 99 ? -17.707 1.127 -4.638 1.00 74.81 99 SER A O 1
ATOM 814 N N . THR A 1 100 ? -16.342 0.542 -2.974 1.00 74.38 100 THR A N 1
ATOM 815 C CA . THR A 1 100 ? -16.899 -0.817 -2.826 1.00 74.38 100 THR A CA 1
ATOM 816 C C . THR A 1 100 ? -18.389 -0.774 -2.461 1.00 74.38 100 THR A C 1
ATOM 818 O O . THR A 1 100 ? -19.138 -1.701 -2.763 1.00 74.38 100 THR A O 1
ATOM 821 N N . LEU A 1 101 ? -18.852 0.321 -1.848 1.00 75.12 101 LEU A N 1
ATOM 822 C CA . LEU A 1 101 ? -20.255 0.582 -1.538 1.00 75.12 101 LEU A CA 1
ATOM 823 C C . LEU A 1 101 ? -21.017 1.297 -2.664 1.00 75.12 101 LEU A C 1
ATOM 825 O O . LEU A 1 101 ? -22.225 1.485 -2.526 1.00 75.12 101 LEU A O 1
ATOM 829 N N . ALA A 1 102 ? -20.384 1.656 -3.786 1.00 71.62 102 ALA A N 1
ATOM 830 C CA . ALA A 1 102 ? -21.018 2.433 -4.856 1.00 71.62 102 ALA A CA 1
ATOM 831 C C . ALA A 1 102 ? -22.265 1.742 -5.437 1.00 71.62 102 ALA A C 1
ATOM 833 O O . ALA A 1 102 ? -23.258 2.391 -5.747 1.00 71.62 102 ALA A O 1
ATOM 834 N N . LYS A 1 103 ? -22.294 0.402 -5.501 1.00 68.38 103 LYS A N 1
ATOM 835 C CA . LYS A 1 103 ? -23.493 -0.346 -5.941 1.00 68.38 103 LYS A CA 1
ATOM 836 C C . LYS A 1 103 ? -24.679 -0.219 -4.968 1.00 68.38 103 LYS A C 1
ATOM 838 O O . LYS A 1 103 ? -25.812 -0.479 -5.360 1.00 68.38 103 LYS A O 1
ATOM 843 N N . ALA A 1 104 ? -24.432 0.206 -3.729 1.00 67.75 104 ALA A N 1
ATOM 844 C CA . ALA A 1 104 ? -25.448 0.529 -2.731 1.00 67.75 104 ALA A CA 1
ATOM 845 C C . ALA A 1 104 ? -25.699 2.045 -2.593 1.00 67.75 104 ALA A C 1
ATOM 847 O O . ALA A 1 104 ? -26.484 2.439 -1.738 1.00 67.75 104 ALA A O 1
ATOM 848 N N . ILE A 1 105 ? -25.092 2.901 -3.429 1.00 66.94 105 ILE A N 1
ATOM 849 C CA . ILE A 1 105 ? -25.135 4.370 -3.284 1.00 66.94 105 ILE A CA 1
ATOM 850 C C . ILE A 1 105 ? -26.547 4.958 -3.277 1.00 66.94 105 ILE A C 1
ATOM 852 O O . ILE A 1 105 ? -26.828 5.888 -2.524 1.00 66.94 105 ILE A O 1
ATOM 856 N N . ASN A 1 106 ? -27.457 4.368 -4.059 1.00 64.19 106 ASN A N 1
ATOM 857 C CA . ASN A 1 106 ? -28.859 4.784 -4.126 1.00 64.19 106 ASN A CA 1
ATOM 858 C C . ASN A 1 106 ? -29.613 4.534 -2.809 1.00 64.19 106 ASN A C 1
ATOM 860 O O . ASN A 1 106 ? -30.653 5.142 -2.573 1.00 64.19 106 ASN A O 1
ATOM 864 N N . ASP A 1 107 ? -29.089 3.647 -1.962 1.00 67.31 107 ASP A N 1
ATOM 865 C CA . ASP A 1 107 ? -29.633 3.315 -0.647 1.00 67.31 107 ASP A CA 1
ATOM 866 C C . ASP A 1 107 ? -28.889 4.023 0.503 1.00 67.31 107 ASP A C 1
ATOM 868 O O . ASP A 1 107 ? -29.318 3.929 1.657 1.00 67.31 107 ASP A O 1
ATOM 872 N N . ILE A 1 108 ? -27.788 4.725 0.211 1.00 68.06 108 ILE A N 1
ATOM 873 C CA . ILE A 1 108 ? -27.017 5.514 1.179 1.00 68.06 108 ILE A CA 1
ATOM 874 C C . ILE A 1 108 ? -27.657 6.901 1.304 1.00 68.06 108 ILE A C 1
ATOM 876 O O . ILE A 1 108 ? -28.158 7.462 0.330 1.00 68.06 108 ILE A O 1
ATOM 880 N N . ASN A 1 109 ? -27.658 7.460 2.519 1.00 68.62 109 ASN A N 1
ATOM 881 C CA . ASN A 1 109 ? -28.130 8.827 2.747 1.00 68.62 109 ASN A CA 1
ATOM 882 C C . ASN A 1 109 ? -27.380 9.795 1.810 1.00 68.62 109 ASN A C 1
ATOM 884 O O . ASN A 1 109 ? -26.157 9.719 1.707 1.00 68.62 109 ASN A O 1
ATOM 888 N N . VAL A 1 110 ? -28.113 10.700 1.154 1.00 75.12 110 VAL A N 1
ATOM 889 C CA . VAL A 1 110 ? -27.574 11.700 0.218 1.00 75.12 110 VAL A CA 1
ATOM 890 C C . VAL A 1 110 ? -26.408 12.487 0.819 1.00 75.12 110 VAL A C 1
ATOM 892 O O . VAL A 1 110 ? -25.424 12.746 0.131 1.00 75.12 110 VAL A O 1
ATOM 895 N N . ASP A 1 111 ? -26.461 12.754 2.126 1.00 74.25 111 ASP A N 1
ATOM 896 C CA . ASP A 1 111 ? -25.412 13.465 2.859 1.00 74.25 111 ASP A CA 1
ATOM 897 C C . ASP A 1 111 ? -24.077 12.708 2.891 1.00 74.25 111 ASP A C 1
ATOM 899 O O . ASP A 1 111 ? -23.055 13.308 3.188 1.00 74.25 111 ASP A O 1
ATOM 903 N N . TYR A 1 112 ? -24.062 11.407 2.595 1.00 71.69 112 TYR A N 1
ATOM 904 C CA . TYR A 1 112 ? -22.871 10.553 2.606 1.00 71.69 112 TYR A CA 1
ATOM 905 C C . TYR A 1 112 ? -22.499 10.020 1.219 1.00 71.69 112 TYR A C 1
ATOM 907 O O . TYR A 1 112 ? -21.527 9.280 1.096 1.00 71.69 112 TYR A O 1
ATOM 915 N N . GLN A 1 113 ? -23.236 10.381 0.163 1.00 72.44 113 GLN A N 1
ATOM 916 C CA . GLN A 1 113 ? -22.951 9.893 -1.191 1.00 72.44 113 GLN A CA 1
ATOM 917 C C . GLN A 1 113 ? -21.577 10.344 -1.701 1.00 72.44 113 GLN A C 1
ATOM 919 O O . GLN A 1 113 ? -20.900 9.575 -2.376 1.00 72.44 113 GLN A O 1
ATOM 924 N N . TYR A 1 114 ? -21.118 11.535 -1.305 1.00 73.31 114 TYR A N 1
ATOM 925 C CA . TYR A 1 114 ? -19.792 12.039 -1.680 1.00 73.31 114 TYR A CA 1
ATOM 926 C C . TYR A 1 114 ? -18.639 11.162 -1.164 1.00 73.31 114 TYR A C 1
ATOM 928 O O . TYR A 1 114 ? -17.555 11.197 -1.736 1.00 73.31 114 TYR A O 1
ATOM 936 N N . LEU A 1 115 ? -18.873 10.373 -0.104 1.00 69.31 115 LEU A N 1
ATOM 937 C CA . LEU A 1 115 ? -17.877 9.457 0.452 1.00 69.31 115 LEU A CA 1
ATOM 938 C C . LEU A 1 115 ? -17.679 8.227 -0.438 1.00 69.31 115 LEU A C 1
ATOM 940 O O . LEU A 1 115 ? -16.622 7.620 -0.381 1.00 69.31 115 LEU A O 1
ATOM 944 N N . VAL A 1 116 ? -18.684 7.824 -1.225 1.00 71.00 116 VAL A N 1
ATOM 945 C CA . VAL A 1 116 ? -18.694 6.560 -1.995 1.00 71.00 116 VAL A CA 1
ATOM 946 C C . VAL A 1 116 ? -18.652 6.757 -3.516 1.00 71.00 116 VAL A C 1
ATOM 948 O O . VAL A 1 116 ? -18.367 5.803 -4.237 1.00 71.00 116 VAL A O 1
ATOM 951 N N . ASP A 1 117 ? -18.911 7.975 -3.992 1.00 68.88 117 ASP A N 1
ATOM 952 C CA . ASP A 1 117 ? -18.719 8.418 -5.380 1.00 68.88 117 ASP A CA 1
ATOM 953 C C . ASP A 1 117 ? -17.997 9.774 -5.391 1.00 68.88 117 ASP A C 1
ATOM 955 O O . ASP A 1 117 ? -18.608 10.825 -5.618 1.00 68.88 117 ASP A O 1
ATOM 959 N N . PRO A 1 118 ? -16.700 9.806 -5.041 1.00 59.72 118 PRO A N 1
ATOM 960 C CA . PRO A 1 118 ? -15.948 11.039 -5.092 1.00 59.72 118 PRO A CA 1
ATOM 961 C C . PRO A 1 118 ? -15.756 11.475 -6.540 1.00 59.72 118 PRO A C 1
ATOM 963 O O . PRO A 1 118 ? -15.366 10.717 -7.429 1.00 59.72 118 PRO A O 1
ATOM 966 N N . ILE A 1 119 ? -15.960 12.768 -6.754 1.00 55.69 119 ILE A N 1
ATOM 967 C CA . ILE A 1 119 ? -15.647 13.443 -8.006 1.00 55.69 119 ILE A CA 1
ATOM 968 C C . ILE A 1 119 ? -14.119 13.616 -8.060 1.00 55.69 119 ILE A C 1
ATOM 970 O O . ILE A 1 119 ? -13.595 14.663 -7.680 1.00 55.69 119 ILE A O 1
ATOM 974 N N . GLY A 1 120 ? -13.377 12.584 -8.468 1.00 56.66 120 GLY A N 1
ATOM 975 C CA . GLY A 1 120 ? -11.916 12.665 -8.558 1.00 56.66 120 GLY A CA 1
ATOM 976 C C . GLY A 1 120 ? -11.178 11.324 -8.641 1.00 56.66 120 GLY A C 1
ATOM 977 O O . GLY A 1 120 ? -11.807 10.269 -8.664 1.00 56.66 120 GLY A O 1
ATOM 978 N N . PRO A 1 121 ? -9.833 11.358 -8.714 1.00 56.62 121 PRO A N 1
ATOM 979 C CA . PRO A 1 121 ? -8.998 10.159 -8.657 1.00 56.62 121 PRO A CA 1
ATOM 980 C C . PRO A 1 121 ? -9.131 9.449 -7.302 1.00 56.62 121 PRO A C 1
ATOM 982 O O . PRO A 1 121 ? -9.393 10.087 -6.283 1.00 56.62 121 PRO A O 1
ATOM 985 N N . LEU A 1 122 ? -8.898 8.134 -7.286 1.00 59.03 122 LEU A N 1
ATOM 986 C CA . LEU A 1 122 ? -8.967 7.290 -6.084 1.00 59.03 122 LEU A CA 1
ATOM 987 C C . LEU A 1 122 ? -8.096 7.717 -4.922 1.00 59.03 122 LEU A C 1
ATOM 989 O O . LEU A 1 122 ? -8.385 7.347 -3.790 1.00 59.03 122 LEU A O 1
ATOM 993 N N . ASP A 1 123 ? -7.024 8.450 -5.203 1.00 58.97 123 ASP A N 1
ATOM 994 C CA . ASP A 1 123 ? -6.146 8.995 -4.171 1.00 58.97 123 ASP A CA 1
ATOM 995 C C . ASP A 1 123 ? -6.948 9.851 -3.162 1.00 58.97 123 ASP A C 1
ATOM 997 O O . ASP A 1 123 ? -6.501 10.070 -2.041 1.00 58.97 123 ASP A O 1
ATOM 1001 N N . ASN A 1 124 ? -8.164 10.274 -3.541 1.00 60.38 124 ASN A N 1
ATOM 1002 C CA . ASN A 1 124 ? -9.120 11.012 -2.720 1.00 60.38 124 ASN A CA 1
ATOM 1003 C C . ASN A 1 124 ? -10.288 10.161 -2.175 1.00 60.38 124 ASN A C 1
ATOM 1005 O O . ASN A 1 124 ? -11.231 10.728 -1.627 1.00 60.38 124 ASN A O 1
ATOM 1009 N N . MET A 1 125 ? -10.292 8.840 -2.368 1.00 69.62 125 MET A N 1
ATOM 1010 C CA . MET A 1 125 ? -11.343 7.966 -1.836 1.00 69.62 125 MET A CA 1
ATOM 1011 C C . MET A 1 125 ? -11.131 7.711 -0.353 1.00 69.62 125 MET A C 1
ATOM 1013 O O . MET A 1 125 ? -10.026 7.407 0.097 1.0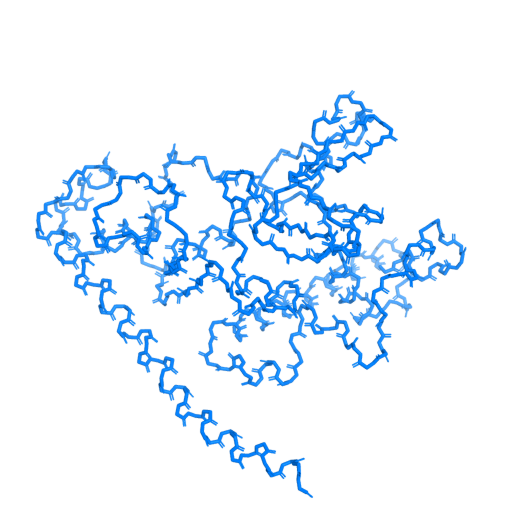0 69.62 125 MET A O 1
ATOM 1017 N N . ASP A 1 126 ? -12.229 7.741 0.390 1.00 79.00 126 ASP A N 1
ATOM 1018 C CA . ASP A 1 126 ? -12.205 7.362 1.789 1.00 79.00 126 ASP A CA 1
ATOM 1019 C C . ASP A 1 126 ? -12.006 5.851 1.955 1.00 79.00 126 ASP A C 1
ATOM 1021 O O . ASP A 1 126 ? -12.517 5.019 1.199 1.00 79.00 126 ASP A O 1
ATOM 1025 N N . LEU A 1 127 ? -11.261 5.495 2.997 1.00 83.19 127 LEU A N 1
ATOM 1026 C CA . LEU A 1 127 ? -11.017 4.116 3.392 1.00 83.19 127 LEU A CA 1
ATOM 1027 C C . LEU A 1 127 ? -12.008 3.709 4.479 1.00 83.19 127 LEU A C 1
ATOM 1029 O O . LEU A 1 127 ? -12.197 4.419 5.470 1.00 83.19 127 LEU A O 1
ATOM 1033 N N . ILE A 1 128 ? -12.619 2.538 4.318 1.00 84.62 128 ILE A N 1
ATOM 1034 C CA . ILE A 1 128 ? -13.603 1.997 5.258 1.00 84.62 128 ILE A CA 1
ATOM 1035 C C . ILE A 1 128 ? -13.191 0.612 5.755 1.00 84.62 128 ILE A C 1
ATOM 1037 O O . ILE A 1 128 ? -12.637 -0.190 5.012 1.00 84.62 128 ILE A O 1
ATOM 1041 N N . LEU A 1 129 ? -13.471 0.321 7.025 1.00 87.25 129 LEU A N 1
ATOM 1042 C CA . LEU A 1 129 ? -13.237 -0.993 7.633 1.00 87.25 129 LEU A CA 1
ATOM 1043 C C . LEU A 1 129 ? -14.560 -1.761 7.714 1.00 87.25 129 LEU A C 1
ATOM 1045 O O . LEU A 1 129 ? -15.582 -1.187 8.100 1.00 87.25 129 LEU A O 1
ATOM 1049 N N . PHE A 1 130 ? -14.533 -3.056 7.400 1.00 86.12 130 PHE A N 1
ATOM 1050 C CA . PHE A 1 130 ? -15.693 -3.944 7.497 1.00 86.12 130 PHE A CA 1
ATOM 1051 C C . PHE A 1 130 ? -15.422 -5.076 8.486 1.00 86.12 130 PHE A C 1
ATOM 1053 O O . PHE A 1 130 ? -15.034 -6.164 8.045 1.00 86.12 130 PHE A O 1
ATOM 1060 N N . PRO A 1 131 ? -15.686 -4.858 9.792 1.00 87.00 131 PRO A N 1
ATOM 1061 C CA . PRO A 1 131 ? -15.420 -5.844 10.829 1.00 87.00 131 PRO A CA 1
ATOM 1062 C C . PRO A 1 131 ? -15.870 -7.244 10.421 1.00 87.00 131 PRO A C 1
ATOM 1064 O O . PRO A 1 131 ? -16.990 -7.406 9.937 1.00 87.00 131 PRO A O 1
ATOM 1067 N N . VAL A 1 132 ? -15.017 -8.245 10.655 1.00 83.69 132 VAL A N 1
ATOM 1068 C CA . VAL A 1 132 ? -15.146 -9.659 10.229 1.00 83.69 132 VAL A CA 1
ATOM 1069 C C . VAL A 1 132 ? -14.608 -9.907 8.820 1.00 83.69 132 VAL A C 1
ATOM 1071 O O . VAL A 1 132 ? -13.950 -10.923 8.585 1.00 83.69 132 VAL A O 1
ATOM 1074 N N . LEU A 1 133 ? -14.825 -8.984 7.888 1.00 82.50 133 LEU A N 1
ATOM 1075 C CA . LEU A 1 133 ? -14.360 -9.118 6.511 1.00 82.50 133 LEU A CA 1
ATOM 1076 C C . LEU A 1 133 ? -12.910 -8.672 6.335 1.00 82.50 133 LEU A C 1
ATOM 1078 O O . LEU A 1 133 ? -12.374 -8.820 5.252 1.00 82.50 133 LEU A O 1
ATOM 1082 N N . GLU A 1 134 ? -12.214 -8.163 7.339 1.00 78.81 134 GLU A N 1
ATOM 1083 C CA . GLU A 1 134 ? -10.788 -7.839 7.173 1.00 78.81 134 GLU A CA 1
ATOM 1084 C C . GLU A 1 134 ? -9.821 -8.888 7.738 1.00 78.81 134 GLU A C 1
ATOM 1086 O O . GLU A 1 134 ? -8.615 -8.772 7.553 1.00 78.81 134 GLU A O 1
ATOM 1091 N N . PHE A 1 135 ? -10.308 -9.939 8.407 1.00 76.88 135 PHE A N 1
ATOM 1092 C CA . PHE A 1 135 ? -9.450 -10.958 9.049 1.00 76.88 135 PHE A CA 1
ATOM 1093 C C . PHE A 1 135 ? -8.877 -12.014 8.100 1.00 76.88 135 PHE A C 1
ATOM 1095 O O . PHE A 1 135 ? -8.507 -13.102 8.537 1.00 76.88 135 PHE A O 1
ATOM 1102 N N . ARG A 1 136 ? -8.864 -11.753 6.799 1.00 78.06 136 ARG A N 1
ATOM 1103 C CA . ARG A 1 136 ? -8.707 -12.806 5.798 1.00 78.06 136 ARG A CA 1
ATOM 1104 C C . ARG A 1 136 ? -7.360 -12.648 5.113 1.00 78.06 136 ARG A C 1
ATOM 1106 O O . ARG A 1 136 ? -6.999 -11.532 4.785 1.00 78.06 136 ARG A O 1
ATOM 1113 N N . ASN A 1 137 ? -6.638 -13.745 4.904 1.00 84.44 137 ASN A N 1
ATOM 1114 C CA . ASN A 1 137 ? -5.315 -13.705 4.285 1.00 84.44 137 ASN A CA 1
ATOM 1115 C C . ASN A 1 137 ? -5.389 -13.596 2.757 1.00 84.44 137 ASN A C 1
ATOM 1117 O O . ASN A 1 137 ? -6.377 -14.000 2.134 1.00 84.44 137 ASN A O 1
ATOM 1121 N N . CYS A 1 138 ? -4.314 -13.068 2.170 1.00 81.56 138 CYS A N 1
ATOM 1122 C CA . CYS A 1 138 ? -4.208 -12.867 0.733 1.00 81.56 138 CYS A CA 1
ATOM 1123 C C . CYS A 1 138 ? -3.869 -14.171 -0.018 1.00 81.56 138 CYS A C 1
ATOM 1125 O O . CYS A 1 138 ? -3.004 -14.938 0.410 1.00 81.56 138 CYS A O 1
ATOM 1127 N N . ASP A 1 139 ? -4.534 -14.398 -1.149 1.00 80.12 139 ASP A N 1
ATOM 1128 C CA . ASP A 1 139 ? -4.205 -15.388 -2.176 1.00 80.12 139 ASP A CA 1
ATOM 1129 C C . ASP A 1 139 ? -4.630 -14.846 -3.547 1.00 80.12 139 ASP A C 1
ATOM 1131 O O . ASP A 1 139 ? -5.816 -14.618 -3.792 1.00 80.12 139 ASP A O 1
ATOM 1135 N N . ASN A 1 140 ? -3.669 -14.671 -4.457 1.00 73.56 140 ASN A N 1
ATOM 1136 C CA . ASN A 1 140 ? -3.901 -14.112 -5.795 1.00 73.56 140 ASN A CA 1
ATOM 1137 C C . ASN A 1 140 ? -4.849 -14.950 -6.660 1.00 73.56 140 ASN A C 1
ATOM 1139 O O . ASN A 1 140 ? -5.335 -14.470 -7.683 1.00 73.56 140 ASN A O 1
ATOM 1143 N N . ARG A 1 141 ? -5.105 -16.204 -6.279 1.00 71.88 141 ARG A N 1
ATOM 1144 C CA . ARG A 1 141 ? -5.987 -17.120 -7.012 1.00 71.88 141 ARG A CA 1
ATOM 1145 C C . ARG A 1 141 ? -7.401 -17.140 -6.460 1.00 71.88 141 ARG A C 1
ATOM 1147 O O . ARG A 1 141 ? -8.293 -17.695 -7.097 1.00 71.88 141 ARG A O 1
ATOM 1154 N N . ALA A 1 142 ? -7.611 -16.568 -5.279 1.00 76.06 142 ALA A N 1
ATOM 1155 C CA . ALA A 1 142 ? -8.920 -16.538 -4.666 1.00 76.06 142 ALA A CA 1
ATOM 1156 C C . ALA A 1 142 ? -9.784 -15.460 -5.322 1.00 76.06 142 ALA A C 1
ATOM 1158 O O . ALA A 1 142 ? -9.532 -14.260 -5.193 1.00 76.06 142 ALA A O 1
ATOM 1159 N N . ILE A 1 143 ? -10.841 -15.906 -5.995 1.00 72.44 143 ILE A N 1
ATOM 1160 C CA . ILE A 1 143 ? -11.851 -15.028 -6.574 1.00 72.44 143 ILE A CA 1
ATOM 1161 C C . ILE A 1 143 ? -12.967 -14.866 -5.549 1.00 72.44 143 ILE A C 1
ATOM 1163 O O . ILE A 1 143 ? -13.604 -15.831 -5.120 1.00 72.44 143 ILE A O 1
ATOM 1167 N N . ALA A 1 144 ? -13.208 -13.620 -5.159 1.00 76.38 144 ALA A N 1
ATOM 1168 C CA . ALA A 1 144 ? -14.312 -13.269 -4.292 1.00 76.38 144 ALA A CA 1
ATOM 1169 C C . ALA A 1 144 ? -15.041 -12.051 -4.831 1.00 76.38 144 ALA A C 1
ATOM 1171 O O . ALA A 1 144 ? -14.433 -11.118 -5.349 1.00 76.38 144 ALA A O 1
ATOM 1172 N N . THR A 1 145 ? -16.356 -12.051 -4.663 1.00 77.62 145 THR A N 1
ATOM 1173 C CA . THR A 1 145 ? -17.214 -10.946 -5.066 1.00 77.62 145 THR A CA 1
ATOM 1174 C C . THR A 1 145 ? -17.842 -10.313 -3.840 1.00 77.62 145 THR A C 1
ATOM 1176 O O . THR A 1 145 ? -18.486 -10.976 -3.020 1.00 77.62 145 THR A O 1
ATOM 1179 N N . TYR A 1 146 ? -17.693 -8.998 -3.756 1.00 78.38 146 TYR A N 1
ATOM 1180 C CA . TYR A 1 146 ? -18.306 -8.167 -2.737 1.00 78.38 146 TYR A CA 1
ATOM 1181 C C . TYR A 1 146 ? -19.615 -7.593 -3.269 1.00 78.38 146 TYR A C 1
ATOM 1183 O O . TYR A 1 146 ? -19.652 -6.905 -4.287 1.00 78.38 146 TYR A O 1
ATOM 1191 N N . THR A 1 147 ? -20.718 -7.905 -2.596 1.00 81.81 147 THR A N 1
ATOM 1192 C CA . THR A 1 147 ? -22.048 -7.411 -2.959 1.00 81.81 147 THR A CA 1
ATOM 1193 C C . THR A 1 147 ? -22.605 -6.585 -1.805 1.00 81.81 147 THR A C 1
ATOM 1195 O O . THR A 1 147 ? -23.185 -7.154 -0.869 1.00 81.81 147 THR A O 1
ATOM 1198 N N . PRO A 1 148 ? -22.441 -5.251 -1.836 1.00 77.69 148 PRO A N 1
ATOM 1199 C CA . PRO A 1 148 ? -23.095 -4.389 -0.867 1.00 77.69 148 PRO A CA 1
ATOM 1200 C C . PRO A 1 148 ? -24.613 -4.403 -1.103 1.00 77.69 148 PRO A C 1
ATOM 1202 O O . PRO A 1 148 ? -25.097 -4.468 -2.234 1.00 77.69 148 PRO A O 1
ATOM 1205 N N . ARG A 1 149 ? -25.382 -4.352 -0.020 1.00 76.94 149 ARG A N 1
ATOM 1206 C CA . ARG A 1 149 ? -26.841 -4.195 0.001 1.00 76.94 149 ARG A CA 1
ATOM 1207 C C . ARG A 1 149 ? -27.193 -3.135 1.041 1.00 76.94 149 ARG A C 1
ATOM 1209 O O . ARG A 1 149 ? -26.403 -2.860 1.938 1.00 76.94 149 ARG A O 1
ATOM 1216 N N . LYS A 1 150 ? -28.424 -2.625 0.996 1.00 73.69 150 LYS A N 1
ATOM 1217 C CA . LYS A 1 150 ? -28.932 -1.587 1.911 1.00 73.69 150 LYS A CA 1
ATOM 1218 C C . LYS A 1 150 ? -28.581 -1.770 3.397 1.00 73.69 150 LYS A C 1
ATOM 1220 O O . LYS A 1 150 ? -28.305 -0.798 4.084 1.00 73.69 150 LYS A O 1
ATOM 1225 N N . SER A 1 151 ? -28.641 -2.997 3.912 1.00 76.00 151 SER A N 1
ATOM 1226 C CA . SER A 1 151 ? -28.422 -3.291 5.339 1.00 76.00 151 SER A CA 1
ATOM 1227 C C . SER A 1 151 ? -27.436 -4.430 5.586 1.00 76.00 151 SER A C 1
ATOM 1229 O O . SER A 1 151 ? -27.385 -4.977 6.685 1.00 76.00 151 SER A O 1
ATOM 1231 N N . SER A 1 152 ? -26.727 -4.874 4.553 1.00 80.06 152 SER A N 1
ATOM 1232 C CA . SER A 1 152 ? -25.805 -6.001 4.666 1.00 80.06 152 SER A CA 1
ATOM 1233 C C . SER A 1 152 ? -24.733 -5.919 3.600 1.00 80.06 152 SER A C 1
ATOM 1235 O O . SER A 1 152 ? -24.930 -5.332 2.541 1.00 80.06 152 SER A O 1
ATOM 1237 N N . PHE A 1 153 ? -23.606 -6.552 3.870 1.00 80.56 153 PHE A N 1
ATOM 1238 C CA . PHE A 1 153 ? -22.531 -6.691 2.912 1.00 80.56 153 PHE A CA 1
ATOM 1239 C C . PHE A 1 153 ? -22.278 -8.180 2.728 1.00 80.56 153 PHE A C 1
ATOM 1241 O O . PHE A 1 153 ? -22.008 -8.893 3.693 1.00 80.56 153 PHE A O 1
ATOM 1248 N N . THR A 1 154 ? -22.480 -8.671 1.508 1.00 83.44 154 THR A N 1
ATOM 1249 C CA . THR A 1 154 ? -22.343 -10.096 1.203 1.00 83.44 154 THR A CA 1
ATOM 1250 C C . THR A 1 154 ? -21.002 -10.350 0.549 1.00 83.44 154 THR A C 1
ATOM 1252 O O . THR A 1 154 ? -20.628 -9.673 -0.406 1.00 83.44 154 THR A O 1
ATOM 1255 N N . LEU A 1 155 ? -20.320 -11.371 1.044 1.00 81.06 155 LEU A N 1
ATOM 1256 C CA . LEU A 1 155 ? -19.126 -11.924 0.444 1.00 81.06 155 LEU A CA 1
ATOM 1257 C C . LEU A 1 155 ? -19.482 -13.249 -0.220 1.00 81.06 155 LEU A C 1
ATOM 1259 O O . LEU A 1 155 ? -19.997 -14.146 0.446 1.00 81.06 155 LEU A O 1
ATOM 1263 N N . THR A 1 156 ? -19.210 -13.364 -1.514 1.00 84.81 156 THR A N 1
ATOM 1264 C CA . THR A 1 156 ? -19.361 -14.620 -2.257 1.00 84.81 156 THR A CA 1
ATOM 1265 C C . THR A 1 156 ? -17.987 -15.096 -2.687 1.00 84.81 156 THR A C 1
ATOM 1267 O O . THR A 1 156 ? -17.184 -14.295 -3.156 1.00 84.81 156 THR A O 1
ATOM 1270 N N . LEU A 1 157 ? -17.718 -16.382 -2.503 1.00 81.56 157 LEU A N 1
ATOM 1271 C CA . LEU A 1 157 ? -16.494 -17.032 -2.952 1.00 81.56 157 LEU A CA 1
ATOM 1272 C C . LEU A 1 157 ? -16.787 -17.805 -4.223 1.00 81.56 157 LEU A C 1
ATOM 1274 O O . LEU A 1 157 ? -17.834 -18.453 -4.306 1.00 81.56 157 LEU A O 1
ATOM 1278 N N . ASP A 1 158 ? -15.866 -17.751 -5.174 1.00 79.31 158 ASP A N 1
ATOM 1279 C CA . ASP A 1 158 ? -15.887 -18.679 -6.292 1.00 79.31 158 ASP A CA 1
ATOM 1280 C C . ASP A 1 158 ? -15.177 -19.981 -5.889 1.00 79.31 158 ASP A C 1
ATOM 1282 O O . ASP A 1 158 ? -14.093 -19.960 -5.301 1.00 79.31 158 ASP A O 1
ATOM 1286 N N . GLY A 1 159 ? -15.800 -21.120 -6.184 1.00 78.81 159 GLY A N 1
ATOM 1287 C CA . GLY A 1 159 ? -15.288 -22.449 -5.843 1.00 78.81 159 GLY A CA 1
ATOM 1288 C C . GLY A 1 159 ? -15.833 -23.078 -4.552 1.00 78.81 159 GLY A C 1
ATOM 1289 O O . GLY A 1 159 ? -16.600 -22.495 -3.786 1.00 78.81 159 GLY A O 1
ATOM 1290 N N . SER A 1 160 ? -15.462 -24.343 -4.341 1.00 81.81 160 SER A N 1
ATOM 1291 C CA . SER A 1 160 ? -15.837 -25.140 -3.169 1.00 81.81 160 SER A CA 1
ATOM 1292 C C . SER A 1 160 ? -14.780 -25.042 -2.071 1.00 81.81 160 SER A C 1
ATOM 1294 O O . SER A 1 160 ? -13.592 -25.195 -2.350 1.00 81.81 160 SER A O 1
ATOM 1296 N N . LEU A 1 161 ? -15.218 -24.866 -0.823 1.00 85.50 161 LEU A N 1
ATOM 1297 C CA . LEU A 1 161 ? -14.368 -24.950 0.364 1.00 85.50 161 LEU A CA 1
ATOM 1298 C C . LEU A 1 161 ? -14.627 -26.255 1.115 1.00 85.50 161 LEU A C 1
ATOM 1300 O O . LEU A 1 161 ? -15.774 -26.575 1.433 1.00 85.50 161 LEU A O 1
ATOM 1304 N N . GLU A 1 162 ? -13.559 -26.966 1.456 1.00 90.56 162 GLU A N 1
ATOM 1305 C CA . GLU A 1 162 ? -13.616 -28.137 2.328 1.00 90.56 162 GLU A CA 1
ATOM 1306 C C . GLU A 1 162 ? -13.559 -27.730 3.812 1.00 90.56 162 GLU A C 1
ATOM 1308 O O . GLU A 1 162 ? -12.904 -26.743 4.170 1.00 90.56 162 GLU A O 1
ATOM 1313 N N . PRO A 1 163 ? -14.193 -28.493 4.723 1.00 92.75 163 PRO A N 1
ATOM 1314 C CA . PRO A 1 163 ? -14.081 -28.247 6.156 1.00 92.75 163 PRO A CA 1
ATOM 1315 C C . PRO A 1 163 ? -12.621 -28.189 6.628 1.00 92.75 163 PRO A C 1
ATOM 1317 O O . PRO A 1 163 ? -11.832 -29.098 6.379 1.00 92.75 163 PRO A O 1
ATOM 1320 N N . GLY A 1 164 ? -12.275 -27.121 7.348 1.00 91.94 164 GLY A N 1
ATOM 1321 C CA . GLY A 1 164 ? -10.919 -26.887 7.853 1.00 91.94 164 GLY A CA 1
ATOM 1322 C C . GLY A 1 164 ? -9.989 -26.156 6.881 1.00 91.94 164 GLY A C 1
ATOM 1323 O O . GLY A 1 164 ? -8.872 -25.825 7.276 1.00 91.9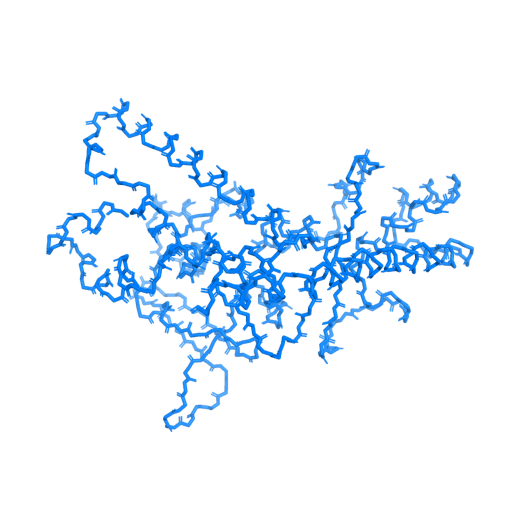4 164 GLY A O 1
ATOM 1324 N N . GLN A 1 165 ? -10.427 -25.860 5.653 1.00 88.19 165 GLN A N 1
ATOM 1325 C CA . GLN A 1 165 ? -9.686 -24.963 4.769 1.00 88.19 165 GLN A CA 1
ATOM 1326 C C . GLN A 1 165 ? -9.827 -23.506 5.209 1.00 88.19 165 GLN A C 1
ATOM 1328 O O . GLN A 1 165 ? -10.897 -23.040 5.602 1.00 88.19 165 GLN A O 1
ATOM 1333 N N . GLU A 1 166 ? -8.713 -22.785 5.126 1.00 87.31 166 GLU A N 1
ATOM 1334 C CA . GLU A 1 166 ? -8.681 -21.346 5.335 1.00 87.31 166 GLU A CA 1
ATOM 1335 C C . GLU A 1 166 ? -9.370 -20.624 4.174 1.00 87.31 166 GLU A C 1
ATOM 1337 O O . GLU A 1 166 ? -9.163 -20.955 3.007 1.00 87.31 166 GLU A O 1
ATOM 1342 N N . ILE A 1 167 ? -10.150 -19.595 4.498 1.00 85.69 167 ILE A N 1
ATOM 1343 C CA . ILE A 1 167 ? -10.758 -18.725 3.498 1.00 85.69 167 ILE A CA 1
ATOM 1344 C C . ILE A 1 167 ? -9.776 -17.600 3.154 1.00 85.69 167 ILE A C 1
ATOM 1346 O O . ILE A 1 167 ? -9.428 -16.796 4.022 1.00 85.69 167 ILE A O 1
ATOM 1350 N N . ARG A 1 168 ? -9.358 -17.530 1.888 1.00 84.25 168 ARG A N 1
ATOM 1351 C CA . ARG A 1 168 ? -8.393 -16.545 1.369 1.00 84.25 168 ARG A CA 1
ATOM 1352 C C . ARG A 1 168 ? -8.994 -15.685 0.260 1.00 84.25 168 ARG A C 1
ATOM 1354 O O . ARG A 1 168 ? -10.035 -16.043 -0.285 1.00 84.25 168 ARG A O 1
ATOM 1361 N N . PHE A 1 169 ? -8.359 -14.550 -0.040 1.00 78.56 169 PHE A N 1
ATOM 1362 C CA . PHE A 1 169 ? -8.865 -13.530 -0.972 1.00 78.56 169 PHE A CA 1
ATOM 1363 C C . PHE A 1 169 ? -7.748 -12.889 -1.767 1.00 78.56 169 PHE A C 1
ATOM 1365 O O . PHE A 1 169 ? -6.685 -12.645 -1.217 1.00 78.56 169 PHE A O 1
ATOM 1372 N N . SER A 1 170 ? -8.015 -12.490 -3.004 1.00 77.06 170 SER A N 1
ATOM 1373 C CA . SER A 1 170 ? -7.135 -11.532 -3.663 1.00 77.06 170 SER A CA 1
ATOM 1374 C C . SER A 1 170 ? -7.293 -10.152 -3.015 1.00 77.06 170 SER A C 1
ATOM 1376 O O . SER A 1 170 ? -8.413 -9.682 -2.797 1.00 77.06 170 SER A O 1
ATOM 1378 N N . TYR A 1 171 ? -6.168 -9.510 -2.692 1.00 77.69 171 TYR A N 1
ATOM 1379 C CA . TYR A 1 171 ? -6.122 -8.086 -2.329 1.00 77.69 171 TYR A CA 1
ATOM 1380 C C . TYR A 1 171 ? -6.043 -7.183 -3.569 1.00 77.69 171 TYR A C 1
ATOM 1382 O O . TYR A 1 171 ? -5.974 -5.964 -3.434 1.00 77.69 171 TYR A O 1
ATOM 1390 N N . SER A 1 172 ? -6.043 -7.761 -4.779 1.00 68.50 172 SER A N 1
ATOM 1391 C CA . SER A 1 172 ? -6.097 -6.970 -6.006 1.00 68.50 172 SER A CA 1
ATOM 1392 C C . SER A 1 172 ? -7.390 -6.158 -6.044 1.00 68.50 172 SER A C 1
ATOM 1394 O O . SER A 1 172 ? -8.483 -6.680 -5.826 1.00 68.50 172 SER A O 1
ATOM 1396 N N . VAL A 1 173 ? -7.241 -4.866 -6.319 1.00 55.97 173 VAL A N 1
ATOM 1397 C CA . VAL A 1 173 ? -8.347 -3.906 -6.415 1.00 55.97 173 VAL A CA 1
ATOM 1398 C C . VAL A 1 173 ? -9.021 -3.964 -7.792 1.00 55.97 173 VAL A C 1
ATOM 1400 O O . VAL A 1 173 ? -10.097 -3.408 -7.991 1.00 55.97 173 VAL A O 1
ATOM 1403 N N . ASP A 1 174 ? -8.389 -4.632 -8.758 1.00 56.31 174 ASP A N 1
ATOM 1404 C CA . ASP A 1 174 ? -8.853 -4.695 -10.135 1.00 56.31 174 ASP A CA 1
ATOM 1405 C C . ASP A 1 174 ? -9.637 -5.985 -10.398 1.00 56.31 174 ASP A C 1
ATOM 1407 O O . ASP A 1 174 ? -9.044 -7.057 -10.485 1.00 56.31 174 ASP A O 1
ATOM 1411 N N . GLU A 1 175 ? -10.955 -5.883 -10.608 1.00 48.34 175 GLU A N 1
ATOM 1412 C CA . GLU A 1 175 ? -11.796 -7.008 -11.056 1.00 48.34 175 GLU A CA 1
ATOM 1413 C C . GLU A 1 175 ? -11.356 -7.566 -12.433 1.00 48.34 175 GLU A C 1
ATOM 1415 O O . GLU A 1 175 ? -11.664 -8.712 -12.768 1.00 48.34 175 GLU A O 1
ATOM 1420 N N . THR A 1 176 ? -10.609 -6.789 -13.225 1.00 44.44 176 THR A N 1
ATOM 1421 C CA . THR A 1 176 ? -10.065 -7.170 -14.540 1.00 44.44 176 THR A CA 1
ATOM 1422 C C . THR A 1 176 ? -8.603 -7.633 -14.502 1.00 44.44 176 THR A C 1
ATOM 1424 O O . THR A 1 176 ? -8.181 -8.347 -15.411 1.00 44.44 176 THR A O 1
ATOM 1427 N N . ASP A 1 177 ? -7.868 -7.319 -13.428 1.00 54.28 177 ASP A N 1
ATOM 1428 C CA . ASP A 1 177 ? -6.487 -7.755 -13.147 1.00 54.28 177 ASP A CA 1
ATOM 1429 C C . ASP A 1 177 ? -6.416 -8.448 -11.761 1.00 54.28 177 ASP A C 1
ATOM 1431 O O . ASP A 1 177 ? -5.500 -8.242 -10.959 1.00 54.28 177 ASP A O 1
ATOM 1435 N N . MET A 1 178 ? -7.423 -9.285 -11.459 1.00 48.31 178 MET A N 1
ATOM 1436 C CA . MET A 1 178 ? -7.645 -9.964 -10.159 1.00 48.31 178 MET A CA 1
ATOM 1437 C C . MET A 1 178 ? -6.487 -10.864 -9.705 1.00 48.31 178 MET A C 1
ATOM 1439 O O . MET A 1 178 ? -6.462 -11.318 -8.562 1.00 48.31 178 MET A O 1
ATOM 1443 N N . THR A 1 179 ? -5.536 -11.139 -10.595 1.00 51.56 179 THR A N 1
ATOM 1444 C CA . THR A 1 179 ? -4.489 -12.153 -10.437 1.00 51.56 179 THR A CA 1
ATOM 1445 C C . THR A 1 179 ? -3.132 -11.589 -10.003 1.00 51.56 179 THR A C 1
ATOM 1447 O O . THR A 1 179 ? -2.175 -12.352 -9.856 1.00 51.56 179 THR A O 1
ATOM 1450 N N . HIS A 1 180 ? -3.013 -10.277 -9.755 1.00 67.12 180 HIS A N 1
ATOM 1451 C CA . HIS A 1 180 ? -1.697 -9.641 -9.632 1.00 67.12 180 HIS A CA 1
ATOM 1452 C C . HIS A 1 180 ? -1.572 -8.683 -8.442 1.00 67.12 180 HIS A C 1
ATOM 1454 O O . HIS A 1 180 ? -1.506 -7.470 -8.612 1.00 67.12 180 HIS A O 1
ATOM 1460 N N . PHE A 1 181 ? -1.439 -9.229 -7.233 1.00 73.06 181 PHE A N 1
ATOM 1461 C CA . PHE A 1 181 ? -0.915 -8.480 -6.089 1.00 73.06 181 PHE A CA 1
ATOM 1462 C C . PHE A 1 181 ? 0.610 -8.699 -6.004 1.00 73.06 181 PHE A C 1
ATOM 1464 O O . PHE A 1 181 ? 1.036 -9.827 -5.742 1.00 73.06 181 PHE A O 1
ATOM 1471 N N . PRO A 1 182 ? 1.471 -7.710 -6.312 1.00 74.81 182 PRO A N 1
ATOM 1472 C CA . PRO A 1 182 ? 2.915 -7.929 -6.399 1.00 74.81 182 PRO A CA 1
ATOM 1473 C C . PRO A 1 182 ? 3.575 -7.982 -5.014 1.00 74.81 182 PRO A C 1
ATOM 1475 O O . PRO A 1 182 ? 3.227 -7.224 -4.112 1.00 74.81 182 PRO A O 1
ATOM 1478 N N . ASN A 1 183 ? 4.613 -8.816 -4.864 1.00 79.06 183 ASN A N 1
ATOM 1479 C CA . ASN A 1 183 ? 5.343 -8.968 -3.592 1.00 79.06 183 ASN A CA 1
ATOM 1480 C C . ASN A 1 183 ? 5.936 -7.661 -3.050 1.00 79.06 183 ASN A C 1
ATOM 1482 O O . ASN A 1 183 ? 6.052 -7.510 -1.841 1.00 79.06 183 ASN A O 1
ATOM 1486 N N . ARG A 1 184 ? 6.305 -6.723 -3.928 1.00 79.12 184 ARG A N 1
ATOM 1487 C CA . ARG A 1 184 ? 6.738 -5.379 -3.526 1.00 79.12 184 ARG A CA 1
ATOM 1488 C C . ARG A 1 184 ? 5.647 -4.675 -2.717 1.00 79.12 184 ARG A C 1
ATOM 1490 O O . ARG A 1 184 ? 5.913 -4.226 -1.611 1.00 79.12 184 ARG A O 1
ATOM 1497 N N . GLN A 1 185 ? 4.433 -4.616 -3.264 1.00 78.31 185 GLN A N 1
ATOM 1498 C CA . GLN A 1 185 ? 3.295 -3.978 -2.608 1.00 78.31 185 GLN A CA 1
ATOM 1499 C C . GLN A 1 185 ? 2.902 -4.735 -1.337 1.00 78.31 185 GLN A C 1
ATOM 1501 O O . GLN A 1 185 ? 2.742 -4.124 -0.288 1.00 78.31 185 GLN A O 1
ATOM 1506 N N . ALA A 1 186 ? 2.842 -6.069 -1.400 1.00 79.69 186 ALA A N 1
ATOM 1507 C CA . ALA A 1 186 ? 2.585 -6.908 -0.231 1.00 79.69 186 ALA A CA 1
ATOM 1508 C C . ALA A 1 186 ? 3.567 -6.628 0.919 1.00 79.69 186 ALA A C 1
ATOM 1510 O O . ALA A 1 186 ? 3.167 -6.559 2.080 1.00 79.69 186 ALA A O 1
ATOM 1511 N N . LEU A 1 187 ? 4.847 -6.435 0.596 1.00 80.38 187 LEU A N 1
ATOM 1512 C CA . LEU A 1 187 ? 5.883 -6.215 1.594 1.00 80.38 187 LEU A CA 1
ATOM 1513 C C . LEU A 1 187 ? 5.818 -4.804 2.177 1.00 80.38 187 LEU A C 1
ATOM 1515 O O . LEU A 1 187 ? 5.885 -4.655 3.393 1.00 80.38 187 LEU A O 1
ATOM 1519 N N . VAL A 1 188 ? 5.696 -3.787 1.323 1.00 78.56 188 VAL A N 1
ATOM 1520 C CA . VAL A 1 188 ? 5.744 -2.379 1.744 1.00 78.56 188 VAL A CA 1
ATOM 1521 C C . VAL A 1 188 ? 4.452 -1.945 2.432 1.00 78.56 188 VAL A C 1
ATOM 1523 O O . VAL A 1 188 ? 4.508 -1.258 3.448 1.00 78.56 188 VAL A O 1
ATOM 1526 N N . GLU A 1 189 ? 3.296 -2.352 1.906 1.00 77.88 189 GLU A N 1
ATOM 1527 C CA . GLU A 1 189 ? 1.988 -1.897 2.395 1.00 77.88 189 GLU A CA 1
ATOM 1528 C C . GLU A 1 189 ? 1.341 -2.859 3.399 1.00 77.88 189 GLU A C 1
ATOM 1530 O O . GLU A 1 189 ? 0.475 -2.436 4.158 1.00 77.88 189 GLU A O 1
ATOM 1535 N N . TYR A 1 190 ? 1.714 -4.146 3.402 1.00 78.75 190 TYR A N 1
ATOM 1536 C CA . TYR A 1 190 ? 1.064 -5.169 4.236 1.00 78.75 190 TYR A CA 1
ATOM 1537 C C . TYR A 1 190 ? 2.045 -6.005 5.071 1.00 78.75 190 TYR A C 1
ATOM 1539 O O . TYR A 1 190 ? 1.612 -6.903 5.796 1.00 78.75 190 TYR A O 1
ATOM 1547 N N . GLY A 1 191 ? 3.354 -5.749 4.981 1.00 78.56 191 GLY A N 1
ATOM 1548 C CA . GLY A 1 191 ? 4.377 -6.426 5.778 1.00 78.56 191 GLY A CA 1
ATOM 1549 C C . GLY A 1 191 ? 4.527 -7.928 5.523 1.00 78.56 191 GLY A C 1
ATOM 1550 O O . GLY A 1 191 ? 4.992 -8.648 6.408 1.00 78.56 191 GLY A O 1
ATOM 1551 N N . PHE A 1 192 ? 4.138 -8.439 4.349 1.00 80.31 192 PHE A N 1
ATOM 1552 C CA . PHE A 1 192 ? 4.335 -9.852 4.002 1.00 80.31 192 PHE A CA 1
ATOM 1553 C C . PHE A 1 192 ? 4.866 -10.043 2.581 1.00 80.31 192 PHE A C 1
ATOM 1555 O O . PHE A 1 192 ? 4.695 -9.206 1.707 1.00 80.31 192 PHE A O 1
ATOM 1562 N N . ALA A 1 193 ? 5.486 -11.191 2.321 1.00 79.12 193 ALA A N 1
ATOM 1563 C CA . ALA A 1 193 ? 5.860 -11.603 0.973 1.00 79.12 193 ALA A CA 1
ATOM 1564 C C . ALA A 1 193 ? 5.287 -12.992 0.688 1.00 79.12 193 ALA A C 1
ATOM 1566 O O . ALA A 1 193 ? 5.380 -13.900 1.518 1.00 79.12 193 ALA A O 1
ATOM 1567 N N . MET A 1 194 ? 4.705 -13.178 -0.494 1.00 77.88 194 MET A N 1
ATOM 1568 C CA . MET A 1 194 ? 4.247 -14.488 -0.942 1.00 77.88 194 MET A CA 1
ATOM 1569 C C . MET A 1 194 ? 5.446 -15.335 -1.365 1.00 77.88 194 MET A C 1
ATOM 1571 O O . MET A 1 194 ? 6.337 -14.867 -2.074 1.00 77.88 194 MET A O 1
ATOM 1575 N N . GLN A 1 195 ? 5.455 -16.604 -0.955 1.00 71.56 195 GLN A N 1
ATOM 1576 C CA . GLN A 1 195 ? 6.545 -17.537 -1.272 1.00 71.56 195 GLN A CA 1
ATOM 1577 C C . GLN A 1 195 ? 6.585 -17.926 -2.754 1.00 71.56 195 GLN A C 1
ATOM 1579 O O . GLN A 1 195 ? 7.648 -18.208 -3.298 1.00 71.56 195 GLN A O 1
ATOM 1584 N N . THR A 1 196 ? 5.424 -17.950 -3.406 1.00 66.56 196 THR A N 1
ATOM 1585 C CA . THR A 1 196 ? 5.274 -18.277 -4.828 1.00 66.56 196 THR A CA 1
ATOM 1586 C C . THR A 1 196 ? 4.502 -17.151 -5.503 1.00 66.56 196 THR A C 1
ATOM 1588 O O . THR A 1 196 ? 3.311 -17.293 -5.766 1.00 66.56 196 THR A O 1
ATOM 1591 N N . PRO A 1 197 ? 5.139 -15.985 -5.716 1.00 65.44 197 PRO A N 1
ATOM 1592 C CA . PRO A 1 197 ? 4.445 -14.874 -6.336 1.00 65.44 197 PRO A CA 1
ATOM 1593 C C . PRO A 1 197 ? 4.069 -15.266 -7.764 1.00 65.44 197 PRO A C 1
ATOM 1595 O O . PRO A 1 197 ? 4.928 -15.637 -8.564 1.00 65.44 197 PRO A O 1
ATOM 1598 N N . ASP A 1 198 ? 2.786 -15.139 -8.096 1.00 61.16 198 ASP A N 1
ATOM 1599 C CA . ASP A 1 198 ? 2.331 -15.287 -9.479 1.00 61.16 198 ASP A CA 1
ATOM 1600 C C . ASP A 1 198 ? 2.842 -14.130 -10.367 1.00 61.16 198 ASP A C 1
ATOM 1602 O O . ASP A 1 198 ? 2.797 -14.223 -11.591 1.00 61.16 198 ASP A O 1
ATOM 1606 N N . CYS A 1 199 ? 3.393 -13.073 -9.752 1.00 63.31 199 CYS A N 1
ATOM 1607 C CA . CYS A 1 199 ? 3.961 -11.897 -10.398 1.00 63.31 199 CYS A CA 1
ATOM 1608 C C . CYS A 1 199 ? 5.118 -11.292 -9.587 1.00 63.31 199 CYS A C 1
ATOM 1610 O O . CYS A 1 199 ? 4.954 -10.956 -8.411 1.00 63.31 199 CYS A O 1
ATOM 1612 N N . ILE A 1 200 ? 6.272 -11.096 -10.225 1.00 68.75 200 ILE A N 1
ATOM 1613 C CA . ILE A 1 200 ? 7.374 -10.294 -9.681 1.00 68.75 200 ILE A CA 1
ATOM 1614 C C . ILE A 1 200 ? 7.477 -9.008 -10.496 1.00 68.75 200 ILE A C 1
ATOM 1616 O O . ILE A 1 200 ? 7.656 -9.059 -11.715 1.00 68.75 200 ILE A O 1
ATOM 1620 N N . GLU A 1 201 ? 7.395 -7.868 -9.813 1.00 71.69 201 GLU A N 1
ATOM 1621 C CA . GLU A 1 201 ? 7.614 -6.552 -10.406 1.00 71.69 201 GLU A CA 1
ATOM 1622 C C . GLU A 1 201 ? 8.974 -6.003 -9.978 1.00 71.69 201 GLU A C 1
ATOM 1624 O O . GLU A 1 201 ? 9.269 -5.902 -8.787 1.00 71.69 201 GLU A O 1
ATOM 1629 N N . VAL A 1 202 ? 9.809 -5.658 -10.959 1.00 73.88 202 VAL A N 1
ATOM 1630 C CA . VAL A 1 202 ? 11.129 -5.061 -10.725 1.00 73.88 202 VAL A CA 1
ATOM 1631 C C . VAL A 1 202 ? 11.141 -3.661 -11.327 1.00 73.88 202 VAL A C 1
ATOM 1633 O O . VAL A 1 202 ? 11.096 -3.544 -12.556 1.00 73.88 202 VAL A O 1
ATOM 1636 N N . PRO A 1 203 ? 11.199 -2.595 -10.513 1.00 71.94 203 PRO A N 1
ATOM 1637 C CA . PRO A 1 203 ? 11.259 -1.243 -11.039 1.00 71.94 203 PRO A CA 1
ATOM 1638 C C . PRO A 1 203 ? 12.600 -0.968 -11.714 1.00 71.94 203 PRO A C 1
ATOM 1640 O O . PRO A 1 203 ? 13.670 -1.353 -11.229 1.00 71.94 203 PRO A O 1
ATOM 1643 N N . LEU A 1 204 ? 12.533 -0.293 -12.855 1.00 71.50 204 LEU A N 1
ATOM 1644 C CA . LEU A 1 204 ? 13.690 0.090 -13.644 1.00 71.50 204 LEU A CA 1
ATOM 1645 C C . LEU A 1 204 ? 14.103 1.525 -13.322 1.00 71.50 204 LEU A C 1
ATOM 1647 O O . LEU A 1 204 ? 13.246 2.392 -13.162 1.00 71.50 204 LEU A O 1
ATOM 1651 N N . PRO A 1 205 ? 15.415 1.809 -13.273 1.00 66.12 205 PRO A N 1
ATOM 1652 C CA . PRO A 1 205 ? 15.933 3.146 -13.018 1.00 66.12 205 PRO A CA 1
ATOM 1653 C C . PRO A 1 205 ? 15.791 4.013 -14.277 1.00 66.12 205 PRO A C 1
ATOM 1655 O O . PRO A 1 205 ? 16.764 4.279 -14.984 1.00 66.12 205 PRO A O 1
ATOM 1658 N N . ILE A 1 206 ? 14.566 4.419 -14.593 1.00 65.19 206 ILE A N 1
ATOM 1659 C CA . ILE A 1 206 ? 14.258 5.295 -15.723 1.00 65.19 206 ILE A CA 1
ATOM 1660 C C . ILE A 1 206 ? 13.874 6.650 -15.144 1.00 65.19 206 ILE A C 1
ATOM 1662 O O . ILE A 1 206 ? 12.921 6.762 -14.386 1.00 65.19 206 ILE A O 1
ATOM 1666 N N . SER A 1 207 ? 14.650 7.684 -15.467 1.00 59.25 207 SER A N 1
ATOM 1667 C CA . SER A 1 207 ? 14.385 9.037 -14.979 1.00 59.25 207 SER A CA 1
ATOM 1668 C C . SER A 1 207 ? 13.188 9.653 -15.707 1.00 59.25 207 SER A C 1
ATOM 1670 O O . SER A 1 207 ? 13.200 9.764 -16.935 1.00 59.25 207 SER A O 1
ATOM 1672 N N . ASP A 1 208 ? 12.201 10.136 -14.950 1.00 55.56 208 ASP A N 1
ATOM 1673 C CA . ASP A 1 208 ? 11.054 10.883 -15.490 1.00 55.56 208 ASP A CA 1
ATOM 1674 C C . ASP A 1 208 ? 11.447 12.239 -16.100 1.00 55.56 208 ASP A C 1
ATOM 1676 O O . ASP A 1 208 ? 10.733 12.778 -16.949 1.00 55.56 208 ASP A O 1
ATOM 1680 N N . ALA A 1 209 ? 12.625 12.773 -15.752 1.00 46.72 209 ALA A N 1
ATOM 1681 C CA . ALA A 1 209 ? 13.091 14.096 -16.174 1.00 46.72 209 ALA A CA 1
ATOM 1682 C C . ALA A 1 209 ? 13.270 14.252 -17.700 1.00 46.72 209 ALA A C 1
ATOM 1684 O O . ALA A 1 209 ? 13.432 15.369 -18.190 1.00 46.72 209 ALA A O 1
ATOM 1685 N N . GLN A 1 210 ? 13.243 13.156 -18.466 1.00 46.66 210 GLN A N 1
ATOM 1686 C CA . GLN A 1 210 ? 13.419 13.173 -19.923 1.00 46.66 210 GLN A CA 1
ATOM 1687 C C . GLN A 1 210 ? 12.115 13.009 -20.721 1.00 46.66 210 GLN A C 1
ATOM 1689 O O . GLN A 1 210 ? 12.148 13.116 -21.950 1.00 46.66 210 GLN A O 1
ATOM 1694 N N . TYR A 1 211 ? 10.964 12.797 -20.069 1.00 52.69 211 TYR A N 1
ATOM 1695 C CA . TYR A 1 211 ? 9.726 12.395 -20.755 1.00 52.69 211 TYR A CA 1
ATOM 1696 C C . TYR A 1 211 ? 8.510 13.267 -20.401 1.00 52.69 211 TYR A C 1
ATOM 1698 O O . TYR A 1 211 ? 7.538 12.781 -19.827 1.00 52.69 211 TYR A O 1
ATOM 1706 N N . PRO A 1 212 ? 8.485 14.549 -20.805 1.00 41.78 212 PRO A N 1
ATOM 1707 C CA . PRO A 1 212 ? 7.434 15.482 -20.392 1.00 41.78 212 PRO A CA 1
ATOM 1708 C C . PRO A 1 212 ? 6.048 15.265 -21.039 1.00 41.78 212 PRO A C 1
ATOM 1710 O O . PRO A 1 212 ? 5.177 16.106 -20.854 1.00 41.78 212 PRO A O 1
ATOM 1713 N N . ALA A 1 213 ? 5.803 14.208 -21.832 1.00 44.31 213 ALA A N 1
ATOM 1714 C CA . ALA A 1 213 ? 4.624 14.196 -22.716 1.00 44.31 213 ALA A CA 1
ATOM 1715 C C . ALA A 1 213 ? 4.003 12.831 -23.082 1.00 44.31 213 ALA A C 1
ATOM 1717 O O . ALA A 1 213 ? 3.287 12.763 -24.074 1.00 44.31 213 ALA A O 1
ATOM 1718 N N . PHE A 1 214 ? 4.222 11.753 -22.320 1.00 45.19 214 PHE A N 1
ATOM 1719 C CA . PHE A 1 214 ? 3.358 10.556 -22.443 1.00 45.19 214 PHE A CA 1
ATOM 1720 C C . PHE A 1 214 ? 2.215 10.527 -21.419 1.00 45.19 214 PHE A C 1
ATOM 1722 O O . PHE A 1 214 ? 1.336 9.680 -21.505 1.00 45.19 214 PHE A O 1
ATOM 1729 N N . HIS A 1 215 ? 2.168 11.502 -20.506 1.00 44.81 215 HIS A N 1
ATOM 1730 C CA . HIS A 1 215 ? 1.073 11.661 -19.547 1.00 44.81 215 HIS A CA 1
ATOM 1731 C C . HIS A 1 215 ? -0.178 12.342 -20.135 1.00 44.81 215 HIS A C 1
ATOM 1733 O O . HIS A 1 215 ? -1.160 12.532 -19.423 1.00 44.81 215 HIS A O 1
ATOM 1739 N N . SER A 1 216 ? -0.184 12.709 -21.422 1.00 39.72 216 SER A N 1
ATOM 1740 C CA . SER A 1 216 ? -1.313 13.406 -22.047 1.00 39.72 216 SER A CA 1
ATOM 1741 C C . SER A 1 216 ? -1.693 12.826 -23.412 1.00 39.72 216 SER A C 1
ATOM 1743 O O . SER A 1 216 ? -1.303 13.323 -24.462 1.00 39.72 216 SER A O 1
ATOM 1745 N N . SER A 1 217 ? -2.507 11.772 -23.418 1.00 33.19 217 SER A N 1
ATOM 1746 C CA . SER A 1 217 ? -3.622 11.640 -24.376 1.00 33.19 217 SER A CA 1
ATOM 1747 C C . SER A 1 217 ? -4.404 10.347 -24.141 1.00 33.19 217 SER A C 1
ATOM 1749 O O . SER A 1 217 ? -4.056 9.291 -24.644 1.00 33.19 217 SER A O 1
ATOM 1751 N N . GLN A 1 218 ? -5.493 10.461 -23.379 1.00 37.38 218 GLN A N 1
ATOM 1752 C CA . GLN A 1 218 ? -6.837 9.957 -23.716 1.00 37.38 218 GLN A CA 1
ATOM 1753 C C . GLN A 1 218 ? -7.073 8.516 -24.218 1.00 37.38 218 GLN A C 1
ATOM 1755 O O . GLN A 1 218 ? -8.202 8.208 -24.588 1.00 37.38 218 GLN A O 1
ATOM 1760 N N . VAL A 1 219 ? -6.119 7.594 -24.191 1.00 33.19 219 VAL A N 1
ATOM 1761 C CA . VAL A 1 219 ? -6.379 6.200 -24.573 1.00 33.19 219 VAL A CA 1
ATOM 1762 C C . VAL A 1 219 ? -5.668 5.293 -23.598 1.00 33.19 219 VAL A C 1
ATOM 1764 O O . VAL A 1 219 ? -4.580 4.839 -23.880 1.00 33.19 219 VAL A O 1
ATOM 1767 N N . TYR A 1 220 ? -6.239 5.142 -22.415 1.00 35.72 220 TYR A N 1
ATOM 1768 C CA . TYR A 1 220 ? -6.565 3.891 -21.732 1.00 35.72 220 TYR A CA 1
ATOM 1769 C C . TYR A 1 220 ? -7.322 4.363 -20.495 1.00 35.72 220 TYR A C 1
ATOM 1771 O O . TYR A 1 220 ? -6.912 5.330 -19.854 1.00 35.72 220 TYR A O 1
ATOM 1779 N N . PHE A 1 221 ? -8.480 3.772 -20.215 1.00 33.53 221 PHE A N 1
ATOM 1780 C CA . PHE A 1 221 ? -9.127 3.965 -18.926 1.00 33.53 221 PHE A CA 1
ATOM 1781 C C . PHE A 1 221 ? -8.095 3.533 -17.884 1.00 33.53 221 PHE A C 1
ATOM 1783 O O . PHE A 1 221 ? -7.884 2.336 -17.710 1.00 33.53 221 PHE A O 1
ATOM 1790 N N . GLY A 1 222 ? -7.381 4.491 -17.281 1.00 38.16 222 GLY A N 1
ATOM 1791 C CA . GLY A 1 222 ? -6.631 4.224 -16.065 1.00 38.16 222 GLY A CA 1
ATOM 1792 C C . GLY A 1 222 ? -7.624 3.541 -15.151 1.00 38.16 222 GLY A C 1
ATOM 1793 O O . GLY A 1 222 ? -8.750 4.035 -15.019 1.00 38.16 222 GLY A O 1
ATOM 1794 N N . ASN A 1 223 ? -7.267 2.352 -14.670 1.00 41.75 223 ASN A N 1
ATOM 1795 C CA . ASN A 1 223 ? -8.162 1.588 -13.831 1.00 41.75 223 ASN A CA 1
ATOM 1796 C C . ASN A 1 223 ? -8.647 2.543 -12.725 1.00 41.75 223 ASN A C 1
ATOM 1798 O O . ASN A 1 223 ? -7.808 3.073 -11.989 1.00 41.75 223 ASN A O 1
ATOM 1802 N N . PRO A 1 224 ? -9.964 2.811 -12.622 1.00 40.31 224 PRO A N 1
ATOM 1803 C CA . PRO A 1 224 ? -10.496 3.698 -11.601 1.00 40.31 224 PRO A CA 1
ATOM 1804 C C . PRO A 1 224 ? -10.326 3.105 -10.201 1.00 40.31 224 PRO A C 1
ATOM 1806 O O . PRO A 1 224 ? -10.829 3.710 -9.269 1.00 40.31 224 PRO A O 1
ATOM 1809 N N . TYR A 1 225 ? -9.646 1.957 -10.066 1.00 46.56 225 TYR A N 1
ATOM 1810 C CA . TYR A 1 225 ? -9.235 1.270 -8.844 1.00 46.56 225 TYR A CA 1
ATOM 1811 C C . TYR A 1 225 ? -7.696 1.258 -8.591 1.00 46.56 225 TYR A C 1
ATOM 1813 O O . TYR A 1 225 ? -7.255 0.657 -7.616 1.00 46.56 225 TYR A O 1
ATOM 1821 N N . GLU A 1 226 ? -6.873 1.983 -9.375 1.00 54.78 226 GLU A N 1
ATOM 1822 C CA . GLU A 1 226 ? -5.439 2.219 -9.093 1.00 54.78 226 GLU A CA 1
ATOM 1823 C C . GLU A 1 226 ? -5.054 3.653 -8.683 1.00 54.78 226 GLU A C 1
ATOM 1825 O O . GLU A 1 226 ? -5.527 4.634 -9.258 1.00 54.78 226 GLU A O 1
ATOM 1830 N N . THR A 1 227 ? -4.115 3.767 -7.733 1.00 59.84 227 THR A N 1
ATOM 1831 C CA . THR A 1 227 ? -3.500 5.042 -7.321 1.00 59.84 227 THR A CA 1
ATOM 1832 C C . THR A 1 227 ? -2.528 5.578 -8.374 1.00 59.84 227 THR A C 1
ATOM 1834 O O . THR A 1 227 ? -1.917 4.817 -9.137 1.00 59.84 227 THR A O 1
ATOM 1837 N N . SER A 1 228 ? -2.325 6.898 -8.399 1.00 61.47 228 SER A N 1
ATOM 1838 C CA . SER A 1 228 ? -1.409 7.545 -9.356 1.00 61.47 228 SER A CA 1
ATOM 1839 C C . SER A 1 228 ? 0.044 7.062 -9.223 1.00 61.47 228 SER A C 1
ATOM 1841 O O . SER A 1 228 ? 0.734 6.875 -10.230 1.00 61.47 228 SER A O 1
ATOM 1843 N N . ALA A 1 229 ? 0.493 6.780 -7.997 1.00 61.50 229 ALA A N 1
ATOM 1844 C CA . ALA A 1 229 ? 1.821 6.234 -7.717 1.00 61.50 229 ALA A CA 1
ATOM 1845 C C . ALA A 1 229 ? 2.005 4.817 -8.292 1.00 61.50 229 ALA A C 1
ATOM 1847 O O . ALA A 1 229 ? 3.026 4.529 -8.920 1.00 61.50 229 ALA A O 1
ATOM 1848 N N . ASN A 1 230 ? 0.999 3.947 -8.151 1.00 61.19 230 ASN A N 1
ATOM 1849 C CA . ASN A 1 230 ? 1.054 2.584 -8.686 1.00 61.19 230 ASN A CA 1
ATOM 1850 C C . ASN A 1 230 ? 1.071 2.575 -10.221 1.00 61.19 230 ASN A C 1
ATOM 1852 O O . ASN A 1 230 ? 1.825 1.806 -10.823 1.00 61.19 230 ASN A O 1
ATOM 1856 N N . GLN A 1 231 ? 0.326 3.479 -10.863 1.00 62.41 231 GLN A N 1
ATOM 1857 C CA . GLN A 1 231 ? 0.356 3.645 -12.321 1.00 62.41 231 GLN A CA 1
ATOM 1858 C C . GLN A 1 231 ? 1.728 4.114 -12.823 1.00 62.41 231 GLN A C 1
ATOM 1860 O O . GLN A 1 231 ? 2.268 3.548 -13.779 1.00 62.41 231 GLN A O 1
ATOM 1865 N N . ALA A 1 232 ? 2.324 5.115 -12.166 1.00 61.34 232 ALA A N 1
ATOM 1866 C CA . ALA A 1 232 ? 3.660 5.600 -12.512 1.00 61.34 232 ALA A CA 1
ATOM 1867 C C . ALA A 1 232 ? 4.717 4.493 -12.373 1.00 61.34 232 ALA A C 1
ATOM 1869 O O . ALA A 1 232 ? 5.553 4.321 -13.261 1.00 61.34 232 ALA A O 1
ATOM 1870 N N . GLN A 1 233 ? 4.623 3.683 -11.316 1.00 63.31 233 GLN A N 1
ATOM 1871 C CA . GLN A 1 233 ? 5.552 2.587 -11.060 1.00 63.31 233 GLN A CA 1
ATOM 1872 C C . GLN A 1 233 ? 5.417 1.443 -12.077 1.00 63.31 233 GLN A C 1
ATOM 1874 O O . GLN A 1 233 ? 6.427 0.948 -12.585 1.00 63.31 233 GLN A O 1
ATOM 1879 N N . LYS A 1 234 ? 4.188 1.042 -12.437 1.00 63.38 234 LYS A N 1
ATOM 1880 C CA . LYS A 1 234 ? 3.940 0.040 -13.495 1.00 63.38 234 LYS A CA 1
ATOM 1881 C C . LYS A 1 234 ? 4.493 0.484 -14.847 1.00 63.38 234 LYS A C 1
ATOM 1883 O O . LYS A 1 234 ? 5.020 -0.332 -15.603 1.00 63.38 234 LYS A O 1
ATOM 1888 N N . ALA A 1 235 ? 4.442 1.784 -15.141 1.00 59.22 235 ALA A N 1
ATOM 1889 C CA . ALA A 1 235 ? 4.987 2.341 -16.375 1.00 59.22 235 ALA A CA 1
ATOM 1890 C C . ALA A 1 235 ? 6.520 2.218 -16.491 1.00 59.22 235 ALA A C 1
ATOM 1892 O O . ALA A 1 235 ? 7.059 2.409 -17.586 1.00 59.22 235 ALA A O 1
ATOM 1893 N N . VAL A 1 236 ? 7.219 1.878 -15.402 1.00 66.56 236 VAL A N 1
ATOM 1894 C CA . VAL A 1 236 ? 8.679 1.723 -15.360 1.00 66.56 236 VAL A CA 1
ATOM 1895 C C . VAL A 1 236 ? 9.135 0.377 -14.786 1.00 66.56 236 VAL A C 1
ATOM 1897 O O . VAL A 1 236 ? 10.309 0.238 -14.456 1.00 66.56 236 VAL A O 1
ATOM 1900 N N . SER A 1 237 ? 8.272 -0.639 -14.689 1.00 66.75 237 SER A N 1
ATOM 1901 C CA . SER A 1 237 ? 8.642 -1.951 -14.138 1.00 66.75 237 SER A CA 1
ATOM 1902 C C . SER A 1 237 ? 8.707 -3.074 -15.184 1.00 66.75 237 SER A C 1
ATOM 1904 O O . SER A 1 237 ? 8.063 -3.046 -16.237 1.00 66.75 237 SER A O 1
ATOM 1906 N N . ILE A 1 238 ? 9.533 -4.085 -14.896 1.00 69.56 238 ILE A N 1
ATOM 1907 C CA . ILE A 1 238 ? 9.490 -5.395 -15.559 1.00 69.56 238 ILE A CA 1
ATOM 1908 C C . ILE A 1 238 ? 8.518 -6.272 -14.794 1.00 69.56 238 ILE A C 1
ATOM 1910 O O . ILE A 1 238 ? 8.602 -6.337 -13.567 1.00 69.56 238 ILE A O 1
ATOM 1914 N N . ARG A 1 239 ? 7.669 -6.997 -15.525 1.00 67.56 239 ARG A N 1
ATOM 1915 C CA . ARG A 1 239 ? 6.715 -7.935 -14.948 1.00 67.56 239 ARG A CA 1
ATOM 1916 C C . ARG A 1 239 ? 7.064 -9.369 -15.341 1.00 67.56 239 ARG A C 1
ATOM 1918 O O . ARG A 1 239 ? 7.100 -9.721 -16.520 1.00 67.56 239 ARG A O 1
ATOM 1925 N N . LEU A 1 240 ? 7.312 -10.208 -14.341 1.00 65.62 240 LEU A N 1
ATOM 1926 C CA . LEU A 1 240 ? 7.542 -11.642 -14.506 1.00 65.62 240 LEU A CA 1
ATOM 1927 C C . LEU A 1 240 ? 6.343 -12.400 -13.929 1.00 65.62 240 LEU A C 1
ATOM 1929 O O . LEU A 1 240 ? 6.300 -12.649 -12.727 1.00 65.62 240 LEU A O 1
ATOM 1933 N N . CYS A 1 241 ? 5.374 -12.745 -14.781 1.00 61.47 241 CYS A N 1
ATOM 1934 C CA . CYS A 1 241 ? 4.194 -13.516 -14.379 1.00 61.47 241 CYS A CA 1
ATOM 1935 C C . CYS A 1 241 ? 4.351 -15.019 -14.651 1.00 61.47 241 CYS A C 1
ATOM 1937 O O . CYS A 1 241 ? 4.841 -15.416 -15.714 1.00 61.47 241 CYS A O 1
ATOM 1939 N N . SER A 1 242 ? 3.884 -15.851 -13.715 1.00 51.78 242 SER A N 1
ATOM 1940 C CA . SER A 1 242 ? 3.798 -17.314 -13.851 1.00 51.78 242 SER A CA 1
ATOM 1941 C C . SER A 1 242 ? 2.624 -17.750 -14.748 1.00 51.78 242 SER A C 1
ATOM 1943 O O . SER A 1 242 ? 2.720 -18.774 -15.431 1.00 51.78 242 SER A O 1
ATOM 1945 N N . HIS A 1 243 ? 1.543 -16.959 -14.808 1.00 49.41 243 HIS A N 1
ATOM 1946 C CA . HIS A 1 243 ? 0.365 -17.204 -15.647 1.00 49.41 243 HIS A CA 1
ATOM 1947 C C . HIS A 1 243 ? 0.208 -16.173 -16.777 1.00 49.41 243 HIS A C 1
ATOM 1949 O O . HIS A 1 243 ? 0.398 -14.975 -16.600 1.00 49.41 243 HIS A O 1
ATOM 1955 N N . ARG A 1 244 ? -0.078 -16.687 -17.984 1.00 48.84 244 ARG A N 1
ATOM 1956 C CA . ARG A 1 244 ? -0.017 -15.993 -19.287 1.00 48.84 244 ARG A CA 1
ATOM 1957 C C . ARG A 1 244 ? -1.393 -15.778 -19.928 1.00 48.84 244 ARG A C 1
ATOM 1959 O O . ARG A 1 244 ? -1.506 -15.778 -21.152 1.00 48.84 244 ARG A O 1
ATOM 1966 N N . GLU A 1 245 ? -2.450 -15.620 -19.148 1.00 40.41 245 GLU A N 1
ATOM 1967 C CA . GLU A 1 245 ? -3.779 -15.401 -19.719 1.00 40.41 245 GLU A CA 1
ATOM 1968 C C . GLU A 1 245 ? -4.129 -13.916 -19.654 1.00 40.41 245 GLU A C 1
ATOM 1970 O O . GLU A 1 245 ? -4.390 -13.385 -18.585 1.00 40.41 245 GLU A O 1
ATOM 1975 N N . GLY A 1 246 ? -4.097 -13.230 -20.803 1.00 42.00 246 GLY A N 1
ATOM 1976 C CA . GLY A 1 246 ? -4.829 -11.968 -20.938 1.00 42.00 246 GLY A CA 1
ATOM 1977 C C . GLY A 1 246 ? -4.160 -10.819 -21.682 1.00 42.00 246 GLY A C 1
ATOM 1978 O O . GLY A 1 246 ? -4.889 -9.945 -22.130 1.00 42.00 246 GLY A O 1
ATOM 1979 N N . PHE A 1 247 ? -2.839 -10.784 -21.897 1.00 40.16 247 PHE A N 1
ATOM 1980 C CA . PHE A 1 247 ? -2.244 -9.642 -22.611 1.00 40.16 247 PHE A CA 1
ATOM 1981 C C . PHE A 1 247 ? -2.524 -9.719 -24.120 1.00 40.16 247 PHE A C 1
ATOM 1983 O O . PHE A 1 247 ? -1.931 -10.557 -24.810 1.00 40.16 247 PHE A O 1
ATOM 1990 N N . PRO A 1 248 ? -3.372 -8.841 -24.691 1.00 41.38 248 PRO A N 1
ATOM 1991 C CA . PRO A 1 248 ? -3.589 -8.832 -26.125 1.00 41.38 248 PRO A CA 1
ATOM 1992 C C . PRO A 1 248 ? -2.331 -8.262 -26.803 1.00 41.38 248 PRO A C 1
ATOM 1994 O O . PRO A 1 248 ? -1.705 -7.331 -26.302 1.00 41.38 248 PRO A O 1
ATOM 1997 N N . SER A 1 249 ? -1.959 -8.791 -27.965 1.00 49.19 249 SER A N 1
ATOM 1998 C CA . SER A 1 249 ? -1.265 -8.054 -29.038 1.00 49.19 249 SER A CA 1
ATOM 1999 C C . SER A 1 249 ? 0.051 -7.291 -28.739 1.00 49.19 249 SER A C 1
ATOM 2001 O O . SER A 1 249 ? 0.240 -6.196 -29.273 1.00 49.19 249 SER A O 1
ATOM 2003 N N . MET A 1 250 ? 0.990 -7.823 -27.952 1.00 50.06 250 MET A N 1
ATOM 2004 C CA . MET A 1 250 ? 2.396 -7.379 -28.044 1.00 50.06 250 MET A CA 1
ATOM 2005 C C . MET A 1 250 ? 3.255 -8.442 -28.727 1.00 50.06 250 MET A C 1
ATOM 2007 O O . MET A 1 250 ? 3.115 -9.635 -28.441 1.00 50.06 250 MET A O 1
ATOM 2011 N N . ASP A 1 251 ? 4.145 -7.998 -29.623 1.00 56.41 251 ASP A N 1
ATOM 2012 C CA . ASP A 1 251 ? 5.137 -8.866 -30.258 1.00 56.41 251 ASP A CA 1
ATOM 2013 C C . ASP A 1 251 ? 5.930 -9.628 -29.183 1.00 56.41 251 ASP A C 1
ATOM 2015 O O . ASP A 1 251 ? 6.230 -9.096 -28.109 1.00 56.41 251 ASP A O 1
ATOM 2019 N N . ALA A 1 252 ? 6.298 -10.874 -29.492 1.00 59.47 252 ALA A N 1
ATOM 2020 C CA . ALA A 1 252 ? 6.895 -11.836 -28.563 1.00 59.47 252 ALA A CA 1
ATOM 2021 C C . ALA A 1 252 ? 8.044 -11.322 -27.652 1.00 59.47 252 ALA A C 1
ATOM 2023 O O . ALA A 1 252 ? 8.108 -11.797 -26.518 1.00 59.47 252 ALA A O 1
ATOM 2024 N N . PRO A 1 253 ? 8.935 -10.376 -28.040 1.00 59.53 253 PRO A N 1
ATOM 2025 C CA . PRO A 1 253 ? 9.981 -9.903 -27.125 1.00 59.53 253 PRO A CA 1
ATOM 2026 C C . PRO A 1 253 ? 9.501 -8.895 -26.068 1.00 59.53 253 PRO A C 1
ATOM 2028 O O . PRO A 1 253 ? 10.229 -8.643 -25.110 1.00 59.53 253 PRO A O 1
ATOM 2031 N N . PHE A 1 254 ? 8.309 -8.309 -26.213 1.00 63.50 254 PHE A N 1
ATOM 2032 C CA . PHE A 1 254 ? 7.837 -7.227 -25.342 1.00 63.50 254 PHE A CA 1
ATOM 2033 C C . PHE A 1 254 ? 6.840 -7.664 -24.271 1.00 63.50 254 PHE A C 1
ATOM 2035 O O . PHE A 1 254 ? 6.493 -6.867 -23.410 1.00 63.50 254 PHE A O 1
ATOM 2042 N N . GLN A 1 255 ? 6.410 -8.925 -24.281 1.00 66.38 255 GLN A N 1
ATOM 2043 C CA . GLN A 1 255 ? 5.378 -9.442 -23.371 1.00 66.38 255 GLN A CA 1
ATOM 2044 C C . GLN A 1 255 ? 5.762 -9.391 -21.880 1.00 66.38 255 GLN A C 1
ATOM 2046 O O . GLN A 1 255 ? 4.888 -9.499 -21.031 1.00 66.38 255 GLN A O 1
ATOM 2051 N N . LEU A 1 256 ? 7.052 -9.229 -21.563 1.00 67.00 256 LEU A N 1
ATOM 2052 C CA . LEU A 1 256 ? 7.580 -9.111 -20.194 1.00 67.00 256 LEU A CA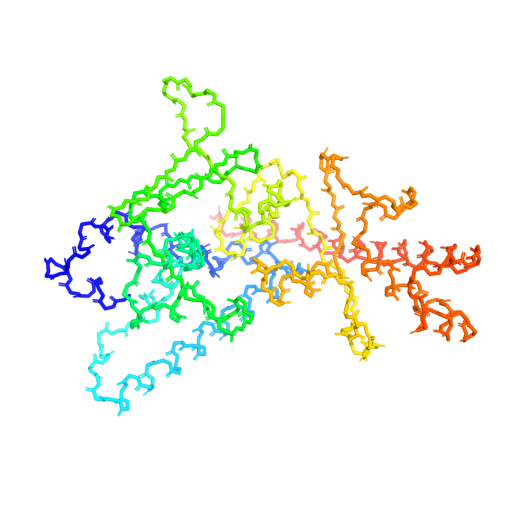 1
ATOM 2053 C C . LEU A 1 256 ? 7.599 -7.665 -19.668 1.00 67.00 256 LEU A C 1
ATOM 2055 O O . LEU A 1 256 ? 7.948 -7.418 -18.514 1.00 67.00 256 LEU A O 1
ATOM 2059 N N . PHE A 1 257 ? 7.284 -6.697 -20.526 1.00 69.75 257 PHE A N 1
ATOM 2060 C CA . PHE A 1 257 ? 7.359 -5.279 -20.212 1.00 69.75 257 PHE A CA 1
ATOM 2061 C C . PHE A 1 257 ? 5.967 -4.666 -20.271 1.00 69.75 257 PHE A C 1
ATOM 2063 O O . PHE A 1 257 ? 5.154 -5.025 -21.126 1.00 69.75 257 PHE A O 1
ATOM 2070 N N . HIS A 1 258 ? 5.704 -3.694 -19.400 1.00 71.75 258 HIS A N 1
ATOM 2071 C CA . HIS A 1 258 ? 4.502 -2.884 -19.537 1.00 71.75 258 HIS A CA 1
ATOM 2072 C C . HIS A 1 258 ? 4.506 -2.154 -20.891 1.00 71.75 258 HIS A C 1
ATOM 2074 O O . HIS A 1 258 ? 5.558 -1.735 -21.384 1.00 71.75 258 HIS A O 1
ATOM 2080 N N . ARG A 1 259 ? 3.332 -1.980 -21.510 1.00 69.75 259 ARG A N 1
ATOM 2081 C CA . ARG A 1 259 ? 3.216 -1.314 -22.823 1.00 69.75 259 ARG A CA 1
ATOM 2082 C C . ARG A 1 259 ? 3.802 0.097 -22.798 1.00 69.75 259 ARG A C 1
ATOM 2084 O O . ARG A 1 259 ? 4.502 0.475 -23.736 1.00 69.75 259 ARG A O 1
ATOM 2091 N N . ASP A 1 260 ? 3.583 0.829 -21.710 1.00 70.44 260 ASP A N 1
ATOM 2092 C CA . ASP A 1 260 ? 4.082 2.199 -21.556 1.00 70.44 260 ASP A CA 1
ATOM 2093 C C . ASP A 1 260 ? 5.603 2.254 -21.472 1.00 70.44 260 ASP A C 1
ATOM 2095 O O . ASP A 1 260 ? 6.219 3.123 -22.082 1.00 70.44 260 ASP A O 1
ATOM 2099 N N . LEU A 1 261 ? 6.224 1.286 -20.795 1.00 75.06 261 LEU A N 1
ATOM 2100 C CA . LEU A 1 261 ? 7.677 1.161 -20.754 1.00 75.06 261 LEU A CA 1
ATOM 2101 C C . LEU A 1 261 ? 8.238 0.939 -22.164 1.00 75.06 261 LEU A C 1
ATOM 2103 O O . LEU A 1 261 ? 9.179 1.612 -22.588 1.00 75.06 261 LEU A O 1
ATOM 2107 N N . VAL A 1 262 ? 7.628 0.024 -22.921 1.00 76.81 262 VAL A N 1
ATOM 2108 C CA . VAL A 1 262 ? 8.026 -0.258 -24.307 1.00 76.81 262 VAL A CA 1
ATOM 2109 C C . VAL A 1 262 ? 7.848 0.979 -25.186 1.00 76.81 262 VAL A C 1
ATOM 2111 O O . VAL A 1 262 ? 8.723 1.269 -25.999 1.00 76.81 262 VAL A O 1
ATOM 2114 N N . ALA A 1 263 ? 6.751 1.721 -25.022 1.00 75.50 263 ALA A N 1
ATOM 2115 C CA . ALA A 1 263 ? 6.493 2.956 -25.757 1.00 75.50 263 ALA A CA 1
ATOM 2116 C C . ALA A 1 263 ? 7.512 4.056 -25.414 1.00 75.50 263 ALA A C 1
ATOM 2118 O O . ALA A 1 263 ? 8.053 4.687 -26.324 1.00 75.50 263 ALA A O 1
ATOM 2119 N N . ARG A 1 264 ? 7.835 4.237 -24.126 1.00 76.69 264 ARG A N 1
ATOM 2120 C CA . ARG A 1 264 ? 8.853 5.185 -23.642 1.00 76.69 264 ARG A CA 1
ATOM 2121 C C . ARG A 1 264 ? 10.224 4.879 -24.245 1.00 76.69 264 ARG A C 1
ATOM 2123 O O . ARG A 1 264 ? 10.834 5.757 -24.851 1.00 76.69 264 ARG A O 1
ATOM 2130 N N . VAL A 1 265 ? 10.672 3.626 -24.162 1.00 80.38 265 VAL A N 1
ATOM 2131 C CA . VAL A 1 265 ? 11.978 3.213 -24.703 1.00 80.38 265 VAL A CA 1
ATOM 2132 C C . VAL A 1 265 ? 11.999 3.278 -26.229 1.00 80.38 265 VAL A C 1
ATOM 2134 O O . VAL A 1 265 ? 12.983 3.729 -26.814 1.00 80.38 265 VAL A O 1
ATOM 2137 N N . ALA A 1 266 ? 10.906 2.898 -26.895 1.00 81.06 266 ALA A N 1
ATOM 2138 C CA . ALA A 1 266 ? 10.793 3.043 -28.343 1.00 81.06 266 ALA A CA 1
ATOM 2139 C C . ALA A 1 266 ? 10.899 4.509 -28.771 1.00 81.06 266 ALA A C 1
ATOM 2141 O O . ALA A 1 266 ? 11.579 4.820 -29.750 1.00 81.06 266 ALA A O 1
ATOM 2142 N N . PHE A 1 267 ? 10.278 5.418 -28.018 1.00 80.94 267 PHE A N 1
ATOM 2143 C CA . PHE A 1 267 ? 10.409 6.845 -28.253 1.00 80.94 267 PHE A CA 1
ATOM 2144 C C . PHE A 1 267 ? 11.838 7.338 -28.003 1.00 80.94 267 PHE A C 1
ATOM 2146 O O . PHE A 1 267 ? 12.324 8.141 -28.790 1.00 80.94 267 PHE A O 1
ATOM 2153 N N . GLU A 1 268 ? 12.541 6.862 -26.972 1.00 82.75 268 GLU A N 1
ATOM 2154 C CA . GLU A 1 268 ? 13.937 7.233 -26.678 1.00 82.75 268 GLU A CA 1
ATOM 2155 C C . GLU A 1 268 ? 14.847 7.011 -27.897 1.00 82.75 268 GLU A C 1
ATOM 2157 O O . GLU A 1 268 ? 15.511 7.945 -28.370 1.00 82.75 268 GLU A O 1
ATOM 2162 N N . VAL A 1 269 ? 14.794 5.796 -28.450 1.00 85.50 269 VAL A N 1
ATOM 2163 C CA . VAL A 1 269 ? 15.670 5.315 -29.533 1.00 85.50 269 VAL A CA 1
ATOM 2164 C C . VAL A 1 269 ? 15.187 5.683 -30.939 1.00 85.50 269 VAL A C 1
ATOM 2166 O O . VAL A 1 269 ? 15.901 5.479 -31.922 1.00 85.50 269 VAL A O 1
ATOM 2169 N N . ALA A 1 270 ? 13.969 6.212 -31.060 1.00 85.12 270 ALA A N 1
ATOM 2170 C CA . ALA A 1 270 ? 13.374 6.607 -32.327 1.00 85.12 270 ALA A CA 1
ATOM 2171 C C . ALA A 1 270 ? 14.143 7.764 -32.998 1.00 85.12 270 ALA A C 1
ATOM 2173 O O . ALA A 1 270 ? 14.581 8.727 -32.356 1.00 85.12 270 ALA A O 1
ATOM 2174 N N . SER A 1 271 ? 14.250 7.702 -34.330 1.00 86.88 271 SER A N 1
ATOM 2175 C CA . SER A 1 271 ? 14.764 8.812 -35.143 1.00 86.88 271 SER A CA 1
ATOM 2176 C C . SER A 1 271 ? 13.851 10.047 -35.031 1.00 86.88 271 SER A C 1
ATOM 2178 O O . SER A 1 271 ? 12.681 9.903 -34.674 1.00 86.88 271 SER A O 1
ATOM 2180 N N . PRO A 1 272 ? 14.306 11.268 -35.371 1.00 85.75 272 PRO A N 1
ATOM 2181 C CA . PRO A 1 272 ? 13.451 12.459 -35.324 1.00 85.75 272 PRO A CA 1
ATOM 2182 C C . PRO A 1 272 ? 12.146 12.324 -36.129 1.00 85.75 272 PRO A C 1
ATOM 2184 O O . PRO A 1 272 ? 11.087 12.745 -35.665 1.00 85.75 272 PRO A O 1
ATOM 2187 N N . CYS A 1 273 ? 12.201 11.683 -37.301 1.00 83.38 273 CYS A N 1
ATOM 2188 C CA . CYS A 1 273 ? 11.023 11.412 -38.128 1.00 83.38 273 CYS A CA 1
ATOM 2189 C C . CYS A 1 273 ? 10.077 10.399 -37.467 1.00 83.38 273 CYS A C 1
ATOM 2191 O O . CYS A 1 273 ? 8.861 10.569 -37.504 1.00 83.38 273 CYS A O 1
ATOM 2193 N N . GLU A 1 274 ? 10.626 9.363 -36.833 1.00 80.19 274 GLU A N 1
ATOM 2194 C CA . GLU A 1 274 ? 9.851 8.348 -36.114 1.00 80.19 274 GLU A CA 1
ATOM 2195 C C . GLU A 1 274 ? 9.210 8.943 -34.848 1.00 80.19 274 GLU A C 1
ATOM 2197 O O . GLU A 1 274 ? 8.032 8.718 -34.597 1.00 80.19 274 GLU A O 1
ATOM 2202 N N . LYS A 1 275 ? 9.930 9.798 -34.109 1.00 82.38 275 LYS A N 1
ATOM 2203 C CA . LYS A 1 275 ? 9.403 10.563 -32.964 1.00 82.38 275 LYS A CA 1
ATOM 2204 C C . LYS A 1 275 ? 8.229 11.448 -33.370 1.00 82.38 275 LYS A C 1
ATOM 2206 O O . LYS A 1 275 ? 7.236 11.507 -32.650 1.00 82.38 275 LYS A O 1
ATOM 2211 N N . ALA A 1 276 ? 8.321 12.125 -34.516 1.00 79.31 276 ALA A N 1
ATOM 2212 C CA . ALA A 1 276 ? 7.217 12.925 -35.042 1.00 79.31 276 ALA A CA 1
ATOM 2213 C C . ALA A 1 276 ? 5.981 12.061 -35.354 1.00 79.31 276 ALA A C 1
ATOM 2215 O O . ALA A 1 276 ? 4.874 12.462 -35.015 1.00 79.31 276 ALA A O 1
ATOM 2216 N N . ARG A 1 277 ? 6.172 10.857 -35.914 1.00 75.19 277 ARG A N 1
ATOM 2217 C CA . ARG A 1 277 ? 5.085 9.896 -36.184 1.00 75.19 277 ARG A CA 1
ATOM 2218 C C . ARG A 1 277 ? 4.464 9.323 -34.908 1.00 75.19 277 ARG A C 1
ATOM 2220 O O . ARG A 1 277 ? 3.244 9.307 -34.793 1.00 75.19 277 ARG A O 1
ATOM 2227 N N . LEU A 1 278 ? 5.286 8.904 -33.946 1.00 69.69 278 LEU A N 1
ATOM 2228 C CA . LEU A 1 278 ? 4.833 8.347 -32.664 1.00 69.69 278 LEU A CA 1
ATOM 2229 C C . LEU A 1 278 ? 4.067 9.372 -31.818 1.00 69.69 278 LEU A C 1
ATOM 2231 O O . LEU A 1 278 ? 3.171 8.995 -31.075 1.00 69.69 278 LEU A O 1
ATOM 2235 N N . ARG A 1 279 ? 4.382 10.669 -31.950 1.00 71.69 279 ARG A N 1
ATOM 2236 C CA . ARG A 1 279 ? 3.614 11.756 -31.313 1.00 71.69 279 ARG A CA 1
ATOM 2237 C C . ARG A 1 279 ? 2.211 11.922 -31.892 1.00 71.69 279 ARG A C 1
ATOM 2239 O O . ARG A 1 279 ? 1.332 12.403 -31.191 1.00 71.69 279 ARG A O 1
ATOM 2246 N N . THR A 1 280 ? 2.023 11.597 -33.168 1.00 69.44 280 THR A N 1
ATOM 2247 C CA . THR A 1 280 ? 0.738 11.763 -33.863 1.00 69.44 280 THR A CA 1
ATOM 2248 C C . THR A 1 280 ? -0.123 10.506 -33.827 1.00 69.44 280 THR A C 1
ATOM 2250 O O . THR A 1 280 ? -1.343 10.615 -33.854 1.00 69.44 280 THR A O 1
ATOM 2253 N N . ASP A 1 281 ? 0.500 9.329 -33.763 1.00 65.31 281 ASP A N 1
ATOM 2254 C CA . ASP A 1 281 ? -0.175 8.042 -33.614 1.00 65.31 281 ASP A CA 1
ATOM 2255 C C . ASP A 1 281 ? 0.767 7.056 -32.886 1.00 65.31 281 ASP A C 1
ATOM 2257 O O . ASP A 1 281 ? 1.685 6.497 -33.502 1.00 65.31 281 ASP A O 1
ATOM 2261 N N . PRO A 1 282 ? 0.578 6.846 -31.571 1.00 58.78 282 PRO A N 1
ATOM 2262 C CA . PRO A 1 282 ? 1.423 5.964 -30.768 1.00 58.78 282 PRO A CA 1
ATOM 2263 C C . PRO A 1 282 ? 1.215 4.470 -31.074 1.00 58.78 282 PRO A C 1
ATOM 2265 O O . PRO A 1 282 ? 2.000 3.641 -30.611 1.00 58.78 282 PRO A O 1
ATOM 2268 N N . VAL A 1 283 ? 0.193 4.112 -31.862 1.00 57.53 283 VAL A N 1
ATOM 2269 C CA . VAL A 1 283 ? -0.127 2.727 -32.256 1.00 57.53 283 VAL A CA 1
ATOM 2270 C C . VAL A 1 283 ? 0.472 2.380 -33.628 1.00 57.53 283 VAL A C 1
ATOM 2272 O O . VAL A 1 283 ? 0.476 1.213 -34.031 1.00 57.53 283 VAL A O 1
ATOM 2275 N N . VAL A 1 284 ? 1.044 3.358 -34.345 1.00 65.31 284 VAL A N 1
ATOM 2276 C CA . VAL A 1 284 ? 1.721 3.122 -35.629 1.00 65.31 284 VAL A CA 1
ATOM 2277 C C . VAL A 1 284 ? 2.800 2.053 -35.491 1.00 65.31 284 VAL A C 1
ATOM 2279 O O . VAL A 1 284 ? 3.693 2.117 -34.643 1.00 65.31 284 VAL A O 1
ATOM 2282 N N . ARG A 1 285 ? 2.745 1.079 -36.406 1.00 67.94 285 ARG A N 1
ATOM 2283 C CA . ARG A 1 285 ? 3.752 0.027 -36.534 1.00 67.94 285 ARG A CA 1
ATOM 2284 C C . ARG A 1 285 ? 5.139 0.652 -36.701 1.00 67.94 285 ARG A C 1
ATOM 2286 O O . ARG A 1 285 ? 5.405 1.352 -37.681 1.00 67.94 285 ARG A O 1
ATOM 2293 N N . ARG A 1 286 ? 6.003 0.365 -35.730 1.00 74.88 286 ARG A N 1
ATOM 2294 C CA . ARG A 1 286 ? 7.406 0.787 -35.686 1.00 74.88 286 ARG A CA 1
ATOM 2295 C C . ARG A 1 286 ? 8.163 0.222 -36.881 1.00 74.88 286 ARG A C 1
ATOM 2297 O O . ARG A 1 286 ? 7.881 -0.895 -37.324 1.00 74.88 286 ARG A O 1
ATOM 2304 N N . ASN A 1 287 ? 9.129 0.974 -37.398 1.00 81.81 287 ASN A N 1
ATOM 2305 C CA . ASN A 1 287 ? 10.050 0.417 -38.380 1.00 81.81 287 ASN A CA 1
ATOM 2306 C C . ASN A 1 287 ? 10.995 -0.608 -37.705 1.00 81.81 287 ASN A C 1
ATOM 2308 O O . ASN A 1 287 ? 11.193 -0.576 -36.487 1.00 81.81 287 ASN A O 1
ATOM 2312 N N . ASN A 1 288 ? 11.593 -1.512 -38.491 1.00 85.06 288 ASN A N 1
ATOM 2313 C CA . ASN A 1 288 ? 12.452 -2.578 -37.950 1.00 85.06 288 ASN A CA 1
ATOM 2314 C C . ASN A 1 288 ? 13.658 -2.027 -37.167 1.00 85.06 288 ASN A C 1
ATOM 2316 O O . ASN A 1 288 ? 14.037 -2.590 -36.149 1.00 85.06 288 ASN A O 1
ATOM 2320 N N . GLN A 1 289 ? 14.220 -0.887 -37.583 1.00 86.31 289 GLN A N 1
ATOM 2321 C CA . GLN A 1 289 ? 15.361 -0.269 -36.907 1.00 86.31 289 GLN A CA 1
ATOM 2322 C C . GLN A 1 289 ? 14.994 0.255 -35.508 1.00 86.31 289 GLN A C 1
ATOM 2324 O O . GLN A 1 289 ? 15.746 0.053 -34.559 1.00 86.31 289 GLN A O 1
ATOM 2329 N N . CYS A 1 290 ? 13.838 0.908 -35.361 1.00 83.56 290 CYS A N 1
ATOM 2330 C CA . CYS A 1 290 ? 13.316 1.368 -34.076 1.00 83.56 290 CYS A CA 1
ATOM 2331 C C . CYS A 1 290 ? 12.965 0.174 -33.182 1.00 83.56 290 CYS A C 1
ATOM 2333 O O . CYS A 1 290 ? 13.287 0.183 -31.995 1.00 83.56 290 CYS A O 1
ATOM 2335 N N . PHE A 1 291 ? 12.372 -0.877 -33.752 1.00 85.06 291 PHE A N 1
ATOM 2336 C CA . PHE A 1 291 ? 12.076 -2.121 -33.043 1.00 85.06 291 PHE A CA 1
ATOM 2337 C C . PHE A 1 291 ? 13.345 -2.772 -32.465 1.00 85.06 291 PHE A C 1
ATOM 2339 O O . PHE A 1 291 ? 13.415 -2.999 -31.255 1.00 85.06 291 PHE A O 1
ATOM 2346 N N . ASP A 1 292 ? 14.374 -2.985 -33.288 1.00 86.38 292 ASP A N 1
ATOM 2347 C CA . ASP A 1 292 ? 15.640 -3.598 -32.865 1.00 86.38 292 ASP A CA 1
ATOM 2348 C C . ASP A 1 292 ? 16.381 -2.730 -31.838 1.00 86.38 292 ASP A C 1
ATOM 2350 O O . ASP A 1 292 ? 16.884 -3.238 -30.831 1.00 86.38 292 ASP A O 1
ATOM 2354 N N . ALA A 1 293 ? 16.393 -1.408 -32.039 1.00 86.00 293 ALA A N 1
ATOM 2355 C CA . ALA A 1 293 ? 16.981 -0.469 -31.087 1.00 86.00 293 ALA A CA 1
ATOM 2356 C C . ALA A 1 293 ? 16.237 -0.468 -29.740 1.00 86.00 293 ALA A C 1
ATOM 2358 O O . ALA A 1 293 ? 16.873 -0.381 -28.689 1.00 86.00 293 ALA A O 1
ATOM 2359 N N . THR A 1 294 ? 14.908 -0.635 -29.752 1.00 84.38 294 THR A N 1
ATOM 2360 C CA . THR A 1 294 ? 14.092 -0.741 -28.529 1.00 84.38 294 THR A CA 1
ATOM 2361 C C . THR A 1 294 ? 14.488 -1.987 -27.742 1.00 84.38 294 THR A C 1
ATOM 2363 O O . THR A 1 294 ? 14.710 -1.915 -26.535 1.00 84.38 294 THR A O 1
ATOM 2366 N N . ILE A 1 295 ? 14.634 -3.131 -28.421 1.00 85.75 295 ILE A N 1
ATOM 2367 C CA . ILE A 1 295 ? 15.071 -4.386 -27.793 1.00 85.75 295 ILE A CA 1
ATOM 2368 C C . ILE A 1 295 ? 16.479 -4.243 -27.209 1.00 85.75 295 ILE A C 1
ATOM 2370 O O . ILE A 1 295 ? 16.716 -4.660 -26.073 1.00 85.75 295 ILE A O 1
ATOM 2374 N N . ALA A 1 296 ? 17.412 -3.658 -27.965 1.00 85.25 296 ALA A N 1
ATOM 2375 C CA . ALA A 1 296 ? 18.783 -3.452 -27.506 1.00 85.25 296 ALA A CA 1
ATOM 2376 C C . ALA A 1 296 ? 18.828 -2.583 -26.240 1.00 85.25 296 ALA A C 1
ATOM 2378 O O . ALA A 1 296 ? 19.498 -2.944 -25.271 1.00 85.25 296 ALA A O 1
ATOM 2379 N N . ARG A 1 297 ? 18.052 -1.494 -26.217 1.00 86.19 297 ARG A N 1
ATOM 2380 C CA . ARG A 1 297 ? 17.968 -0.585 -25.072 1.00 86.19 297 ARG A CA 1
ATOM 2381 C C . ARG A 1 297 ? 17.320 -1.234 -23.851 1.00 86.19 297 ARG A C 1
ATOM 2383 O O . ARG A 1 297 ? 17.867 -1.139 -22.756 1.00 86.19 297 ARG A O 1
ATOM 2390 N N . LEU A 1 298 ? 16.215 -1.963 -24.021 1.00 84.25 298 LEU A N 1
ATOM 2391 C CA . LEU A 1 298 ? 15.601 -2.724 -22.924 1.00 84.25 298 LEU A CA 1
ATOM 2392 C C . LEU A 1 298 ? 16.581 -3.747 -22.332 1.00 84.25 298 LEU A C 1
ATOM 2394 O O . LEU A 1 298 ? 16.689 -3.863 -21.112 1.00 84.25 298 LEU A O 1
ATOM 2398 N N . ARG A 1 299 ? 17.347 -4.451 -23.176 1.00 85.94 299 ARG A N 1
ATOM 2399 C CA . ARG A 1 299 ? 18.379 -5.400 -22.726 1.00 85.94 299 ARG A CA 1
ATOM 2400 C C . ARG A 1 299 ? 19.484 -4.714 -21.925 1.00 85.94 299 ARG A C 1
ATOM 2402 O O . ARG A 1 299 ? 19.917 -5.261 -20.912 1.00 85.94 299 ARG A O 1
ATOM 2409 N N . GLU A 1 300 ? 19.937 -3.544 -22.360 1.00 85.31 300 GLU A N 1
ATOM 2410 C CA . GLU A 1 300 ? 20.915 -2.732 -21.629 1.00 85.31 300 GLU A CA 1
ATOM 2411 C C . GLU A 1 300 ? 20.390 -2.332 -20.243 1.00 85.31 300 GLU A C 1
ATOM 2413 O O . GLU A 1 300 ? 21.070 -2.571 -19.245 1.00 85.31 300 GLU A O 1
ATOM 2418 N N . ILE A 1 301 ? 19.156 -1.818 -20.161 1.00 82.62 301 ILE A N 1
ATOM 2419 C CA . ILE A 1 301 ? 18.513 -1.428 -18.894 1.00 82.62 301 ILE A CA 1
ATOM 2420 C C . ILE A 1 301 ? 18.394 -2.631 -17.947 1.00 82.62 301 ILE A C 1
ATOM 2422 O O . ILE A 1 301 ? 18.754 -2.531 -16.770 1.00 82.62 301 ILE A O 1
ATOM 2426 N N . CYS A 1 302 ? 17.955 -3.788 -18.456 1.00 82.00 302 CYS A N 1
ATOM 2427 C CA . CYS A 1 302 ? 17.872 -5.026 -17.674 1.00 82.00 302 CYS A CA 1
ATOM 2428 C C . CYS A 1 302 ? 19.250 -5.458 -17.156 1.00 82.00 302 CYS A C 1
ATOM 2430 O O . CYS A 1 302 ? 19.398 -5.816 -15.991 1.00 82.00 302 CYS A O 1
ATOM 2432 N N . THR A 1 303 ? 20.270 -5.408 -18.016 1.00 81.88 303 THR A N 1
ATOM 2433 C CA . THR A 1 303 ? 21.637 -5.836 -17.681 1.00 81.88 303 THR A CA 1
ATOM 2434 C C . THR A 1 303 ? 22.253 -4.915 -16.629 1.00 81.88 303 THR A C 1
ATOM 2436 O O . THR A 1 303 ? 22.833 -5.395 -15.659 1.00 81.88 303 THR A O 1
ATOM 2439 N N . SER A 1 304 ? 22.080 -3.600 -16.780 1.00 80.06 304 SER A N 1
ATOM 2440 C CA . SER A 1 304 ? 22.496 -2.596 -15.794 1.00 80.06 304 SER A CA 1
ATOM 2441 C C . SER A 1 304 ? 21.808 -2.816 -14.443 1.00 80.06 304 SER A C 1
ATOM 2443 O O . SER A 1 304 ? 22.467 -2.859 -13.405 1.00 80.06 304 SER A O 1
ATOM 2445 N N . THR A 1 305 ? 20.495 -3.062 -14.458 1.00 76.62 305 THR A N 1
ATOM 2446 C CA . THR A 1 305 ? 19.708 -3.340 -13.247 1.00 76.62 305 THR A CA 1
ATOM 2447 C C . THR A 1 305 ? 20.183 -4.609 -12.539 1.00 76.62 305 THR A C 1
ATOM 2449 O O . THR A 1 305 ? 20.416 -4.573 -11.335 1.00 76.62 305 THR A O 1
ATOM 2452 N N . LEU A 1 306 ? 20.404 -5.704 -13.272 1.00 76.31 306 LEU A N 1
ATOM 2453 C CA . LEU A 1 306 ? 20.936 -6.952 -12.712 1.00 76.31 306 LEU A CA 1
ATOM 2454 C C . LEU A 1 306 ? 22.349 -6.785 -12.146 1.00 76.31 306 LEU A C 1
ATOM 2456 O O . LEU A 1 306 ? 22.657 -7.344 -11.098 1.00 76.31 306 LEU A O 1
ATOM 2460 N N . ASN A 1 307 ? 23.213 -6.030 -12.826 1.00 79.38 307 ASN A N 1
ATOM 2461 C CA . ASN A 1 307 ? 24.574 -5.788 -12.353 1.00 79.38 307 ASN A CA 1
ATOM 2462 C C . ASN A 1 307 ? 24.593 -4.968 -11.062 1.00 79.38 307 ASN A C 1
ATOM 2464 O O . ASN A 1 307 ? 25.404 -5.264 -10.190 1.00 79.38 307 ASN A O 1
ATOM 2468 N N . ARG A 1 308 ? 23.693 -3.986 -10.925 1.00 74.38 308 ARG A N 1
ATOM 2469 C CA . ARG A 1 308 ? 23.505 -3.231 -9.680 1.00 74.38 308 ARG A CA 1
ATOM 2470 C C . ARG A 1 308 ? 23.102 -4.160 -8.534 1.00 74.38 308 ARG A C 1
ATOM 2472 O O . ARG A 1 308 ? 23.834 -4.245 -7.561 1.00 74.38 308 ARG A O 1
ATOM 2479 N N . LEU A 1 309 ? 22.034 -4.942 -8.718 1.00 70.06 309 LEU A N 1
ATOM 2480 C CA . LEU A 1 309 ? 21.557 -5.885 -7.697 1.00 70.06 309 LEU A CA 1
ATOM 2481 C C . LEU A 1 309 ? 22.649 -6.890 -7.278 1.00 70.06 309 LEU A C 1
ATOM 2483 O O . LEU A 1 309 ? 22.851 -7.132 -6.098 1.00 70.06 309 LEU A O 1
ATOM 2487 N N . ARG A 1 310 ? 23.428 -7.417 -8.233 1.00 71.50 310 ARG A N 1
ATOM 2488 C CA . ARG A 1 310 ? 24.540 -8.345 -7.942 1.00 71.50 310 ARG A CA 1
ATOM 2489 C C . ARG A 1 310 ? 25.731 -7.695 -7.240 1.00 71.50 310 ARG A C 1
ATOM 2491 O O . ARG A 1 310 ? 26.434 -8.365 -6.486 1.00 71.50 310 ARG A O 1
ATOM 2498 N N . ALA A 1 311 ? 26.023 -6.432 -7.545 1.00 67.56 311 ALA A N 1
ATOM 2499 C CA . ALA A 1 311 ? 27.074 -5.691 -6.854 1.00 67.56 311 ALA A CA 1
ATOM 2500 C C . ALA A 1 311 ? 26.712 -5.490 -5.375 1.00 67.56 311 ALA A C 1
ATOM 2502 O O . ALA A 1 311 ? 27.604 -5.514 -4.526 1.00 67.56 311 ALA A O 1
ATOM 2503 N N . ASP A 1 312 ? 25.416 -5.385 -5.089 1.00 61.44 312 ASP A N 1
ATOM 2504 C CA . ASP A 1 312 ? 24.874 -5.262 -3.741 1.00 61.44 312 ASP A CA 1
ATOM 2505 C C . ASP A 1 312 ? 24.785 -6.628 -3.024 1.00 61.44 312 ASP A C 1
ATOM 2507 O O . ASP A 1 312 ? 25.177 -6.715 -1.864 1.00 61.44 312 ASP A O 1
ATOM 2511 N N . ASP A 1 313 ? 24.470 -7.735 -3.712 1.00 55.06 313 ASP A N 1
ATOM 2512 C CA . ASP A 1 313 ? 24.577 -9.099 -3.138 1.00 55.06 313 ASP A CA 1
ATOM 2513 C C . ASP A 1 313 ? 26.014 -9.425 -2.663 1.00 55.06 313 ASP A C 1
ATOM 2515 O O . ASP A 1 313 ? 26.246 -10.134 -1.677 1.00 55.06 313 ASP A O 1
ATOM 2519 N N . ALA A 1 314 ? 27.033 -8.879 -3.340 1.00 49.62 314 ALA A N 1
ATOM 2520 C CA . ALA A 1 314 ? 28.424 -9.007 -2.902 1.00 49.62 314 ALA A CA 1
ATOM 2521 C C . ALA A 1 314 ? 28.700 -8.253 -1.582 1.00 49.62 314 ALA A C 1
ATOM 2523 O O . ALA A 1 314 ? 29.650 -8.593 -0.864 1.00 49.62 314 ALA A O 1
ATOM 2524 N N . ILE A 1 315 ? 27.876 -7.259 -1.236 1.00 48.91 315 ILE A N 1
ATOM 2525 C CA . ILE A 1 315 ? 27.872 -6.573 0.062 1.00 48.91 315 ILE A CA 1
ATOM 2526 C C . ILE A 1 315 ? 27.165 -7.438 1.115 1.00 48.91 315 ILE A C 1
ATOM 2528 O O . ILE A 1 315 ? 27.661 -7.507 2.241 1.00 48.91 315 ILE A O 1
ATOM 2532 N N . ASP A 1 316 ? 26.115 -8.179 0.755 1.00 43.59 316 ASP A N 1
ATOM 2533 C CA . ASP A 1 316 ? 25.414 -9.101 1.665 1.00 43.59 316 ASP A CA 1
ATOM 2534 C C . ASP A 1 316 ? 26.320 -10.221 2.191 1.00 43.59 316 ASP A C 1
ATOM 2536 O O . ASP A 1 316 ? 26.331 -10.497 3.391 1.00 43.59 316 ASP A O 1
ATOM 2540 N N . SER A 1 317 ? 27.226 -10.755 1.363 1.00 46.88 317 SER A N 1
ATOM 2541 C CA . SER A 1 317 ? 28.261 -11.700 1.835 1.00 46.88 317 SER A CA 1
ATOM 2542 C C . SER A 1 317 ? 29.190 -11.117 2.922 1.00 46.88 317 SER A C 1
ATOM 2544 O O . SER A 1 317 ? 29.797 -11.849 3.710 1.00 46.88 317 SER A O 1
ATOM 2546 N N . LYS A 1 318 ? 29.307 -9.784 3.002 1.00 41.88 318 LYS A N 1
ATOM 2547 C CA . LYS A 1 318 ? 30.047 -9.069 4.058 1.00 41.88 318 LYS A CA 1
ATOM 2548 C C . LYS A 1 318 ? 29.165 -8.709 5.258 1.00 41.88 318 LYS A C 1
ATOM 2550 O O . LYS A 1 318 ? 29.704 -8.554 6.354 1.00 41.88 318 LYS A O 1
ATOM 2555 N N . ILE A 1 319 ? 27.851 -8.573 5.070 1.00 40.41 319 ILE A N 1
ATOM 2556 C CA . ILE A 1 319 ? 26.873 -8.323 6.139 1.00 40.41 319 ILE A CA 1
ATOM 2557 C C . ILE A 1 319 ? 26.584 -9.613 6.913 1.00 40.41 319 ILE A C 1
ATOM 2559 O O . ILE A 1 319 ? 26.591 -9.563 8.141 1.00 40.41 319 ILE A O 1
ATOM 2563 N N . ASP A 1 320 ? 26.486 -10.769 6.251 1.00 38.47 320 ASP A N 1
ATOM 2564 C CA . ASP A 1 320 ? 26.352 -12.084 6.908 1.00 38.47 320 ASP A CA 1
ATOM 2565 C C . ASP A 1 320 ? 27.514 -12.359 7.884 1.00 38.47 320 ASP A C 1
ATOM 2567 O O . ASP A 1 320 ? 27.320 -12.832 9.004 1.00 38.47 320 ASP A O 1
ATOM 2571 N N . ASN A 1 321 ? 28.729 -11.940 7.515 1.00 38.59 321 ASN A N 1
ATOM 2572 C CA . ASN A 1 321 ? 29.905 -12.014 8.387 1.00 38.59 321 ASN A CA 1
ATOM 2573 C C . ASN A 1 321 ? 29.850 -11.042 9.583 1.00 38.59 321 ASN A C 1
ATOM 2575 O O . ASN A 1 321 ? 30.494 -11.286 10.600 1.00 38.59 321 ASN A O 1
ATOM 2579 N N . ARG A 1 322 ? 29.098 -9.936 9.491 1.00 34.38 322 ARG A N 1
ATOM 2580 C CA . ARG A 1 322 ? 28.887 -8.989 10.602 1.00 34.38 322 ARG A CA 1
ATOM 2581 C C . ARG A 1 322 ? 27.696 -9.367 11.481 1.00 34.38 322 ARG A C 1
ATOM 2583 O O . ARG A 1 322 ? 27.756 -9.116 12.678 1.00 34.38 322 ARG A O 1
ATOM 2590 N N . ALA A 1 323 ? 26.656 -9.990 10.935 1.00 30.45 323 ALA A N 1
ATOM 2591 C CA . ALA A 1 323 ? 25.522 -10.491 11.708 1.00 30.45 323 ALA A CA 1
ATOM 2592 C C . ALA A 1 323 ? 25.925 -11.678 12.603 1.00 30.45 323 ALA A C 1
ATOM 2594 O O . ALA A 1 323 ? 25.491 -11.751 13.750 1.00 30.45 323 ALA A O 1
ATOM 2595 N N . GLN A 1 324 ? 26.852 -12.534 12.151 1.00 32.44 324 GLN A N 1
ATOM 2596 C CA . GLN A 1 324 ? 27.456 -13.575 13.000 1.00 32.44 324 GLN A CA 1
ATOM 2597 C C . GLN A 1 324 ? 28.250 -13.018 14.197 1.00 32.44 324 GLN A C 1
ATOM 2599 O O . GLN A 1 324 ? 28.404 -13.714 15.193 1.00 32.44 324 GLN A O 1
ATOM 2604 N N . LEU A 1 325 ? 28.702 -11.760 14.135 1.00 32.72 325 LEU A N 1
ATOM 2605 C CA . LEU A 1 325 ? 29.407 -11.069 15.223 1.00 32.72 325 LEU A CA 1
ATOM 2606 C C . LEU A 1 325 ? 28.470 -10.483 16.298 1.00 32.72 325 LEU A C 1
ATOM 2608 O O . LEU A 1 325 ? 28.952 -10.078 17.350 1.00 32.72 325 LEU A O 1
ATOM 2612 N N . TYR A 1 326 ? 27.154 -10.438 16.055 1.00 29.69 326 TYR A N 1
ATOM 2613 C CA . TYR A 1 326 ? 26.145 -9.966 17.019 1.00 29.69 326 TYR A CA 1
ATOM 2614 C C . TYR A 1 326 ? 25.303 -11.102 17.630 1.00 29.69 326 TYR A C 1
ATOM 2616 O O . TYR A 1 326 ? 24.444 -10.845 18.470 1.00 29.69 326 TYR A O 1
ATOM 2624 N N . IL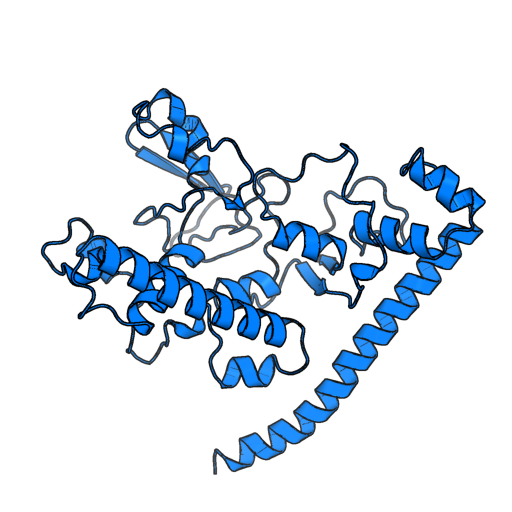E A 1 327 ? 25.564 -12.355 17.237 1.00 31.92 327 ILE A N 1
ATOM 2625 C CA . ILE A 1 327 ? 24.921 -13.574 17.768 1.00 31.92 327 ILE A CA 1
ATOM 2626 C C . ILE A 1 327 ? 25.979 -14.493 18.434 1.00 31.92 327 ILE A C 1
ATOM 2628 O O . ILE A 1 327 ? 25.806 -15.705 18.539 1.00 31.92 327 ILE A O 1
ATOM 2632 N N . SER A 1 328 ? 27.090 -13.924 18.909 1.00 28.95 328 SER A N 1
ATOM 2633 C CA . SER A 1 328 ? 28.108 -14.603 19.730 1.00 28.95 328 SER A CA 1
ATOM 2634 C C . SER A 1 328 ? 28.318 -13.865 21.041 1.00 28.95 328 SER A C 1
ATOM 2636 O O . SER A 1 328 ? 28.376 -14.530 22.095 1.00 28.95 328 SER A O 1
#